Protein AF-I2DYW0-F1 (afdb_monomer_lite)

Sequence (314 aa):
MNRSPRSPRAGRSPRERAAAPSRESALGRARSVPAQADANAPAAPRASAPAGDIPPLDWQGGALDCTRCPYAALRGRAGEAGCEPGRACMQDAYARRIDRFFSWHPALANEQLAHPYFEVRAIAARYADVFRLPALIDDPDETVRLQVALRLPHAYLSRLAGDPHREVRIRVAQRVDPAVLASMRTDPDYGVRDWVARRLPVALLPSMARDADRGVRMRVAERLDMPALLRMVDDADAEVRRRIAARLPAPLLGNLLGDADWRVRWEIARRAPPGIVVLLLDDADDEVCALARRRLRSDDPSQPLELDSGADHG

Secondary structure (DSSP, 8-state):
-------------------PPP-------------------PPPPP--PPTTSPPP-BTTSS---GGG-TTGGGTT--GGGS-BTTTB-TTBS-HHHHHHHHHH-GGGGGGGTT-SSHHHHHHHHHHS-GGGGGGGTT-SSHHHHHHHHHHS-HHHHGGGTT-SSHHHHHHHHHHS-HHHHHHGGG-SSHHHHHHHHHHS-GGGGGGGTT-SSHHHHHHHHHHPPTTGGGGGTT-SSHHHHHHHHTTS-GGGGGGGTT-SSHHHHHHHHHHS-HHHHGGGTT-SSHHHHHHHHHHHHSS-TTS-PPPPS-----

pLDDT: mean 84.41, std 23.65, range [26.59, 98.75]

Radius of gyration: 32.49 Å; chains: 1; bounding box: 78×57×94 Å

Structure (mmCIF, N/CA/C/O backbone):
data_AF-I2DYW0-F1
#
_entry.id   AF-I2DYW0-F1
#
loop_
_atom_site.group_PDB
_atom_site.id
_atom_site.type_symbol
_atom_site.label_atom_id
_atom_site.label_alt_id
_atom_site.label_comp_id
_atom_site.label_asym_id
_atom_site.label_entity_id
_atom_site.label_seq_id
_atom_site.pdbx_PDB_ins_code
_atom_site.Cartn_x
_atom_site.Cartn_y
_atom_site.Cartn_z
_atom_site.occupancy
_atom_site.B_iso_or_equiv
_atom_site.auth_seq_id
_atom_site.auth_comp_id
_atom_site.auth_asym_id
_atom_site.auth_atom_id
_atom_site.pdbx_PDB_model_num
ATOM 1 N N . MET A 1 1 ? 25.109 -32.624 51.813 1.00 39.56 1 MET A N 1
ATOM 2 C CA . MET A 1 1 ? 26.306 -33.142 51.110 1.00 39.56 1 MET A CA 1
ATOM 3 C C . MET A 1 1 ? 26.263 -32.567 49.695 1.00 39.56 1 MET A C 1
ATOM 5 O O . MET A 1 1 ? 25.319 -32.867 48.988 1.00 39.56 1 MET A O 1
ATOM 9 N N . ASN A 1 2 ? 26.954 -31.441 49.448 1.00 34.75 2 ASN A N 1
ATOM 10 C CA . ASN A 1 2 ? 28.224 -31.343 48.685 1.00 34.75 2 ASN A CA 1
ATOM 11 C C . ASN A 1 2 ? 28.105 -31.966 47.277 1.00 34.75 2 ASN A C 1
ATOM 13 O O . ASN A 1 2 ? 27.790 -33.139 47.193 1.00 34.75 2 ASN A O 1
ATOM 17 N N . ARG A 1 3 ? 28.419 -31.329 46.143 1.00 35.09 3 ARG A N 1
ATOM 18 C CA . ARG A 1 3 ? 29.273 -30.167 45.837 1.00 35.09 3 ARG A CA 1
ATOM 19 C C . ARG A 1 3 ? 29.126 -29.870 44.332 1.00 35.09 3 ARG A C 1
ATOM 21 O O . ARG A 1 3 ? 29.131 -30.810 43.544 1.00 35.09 3 ARG A O 1
ATOM 28 N N . SER A 1 4 ? 29.127 -28.598 43.929 1.00 40.81 4 SER A N 1
ATOM 29 C CA . SER A 1 4 ? 29.676 -28.217 42.614 1.00 40.81 4 SER A CA 1
ATOM 30 C C . SER A 1 4 ? 31.182 -28.496 42.578 1.00 40.81 4 SER A C 1
ATOM 32 O O . SER A 1 4 ? 31.835 -28.474 43.629 1.00 40.81 4 SER A O 1
ATOM 34 N N . PRO A 1 5 ? 31.773 -28.587 41.379 1.00 50.22 5 PRO A N 1
ATOM 35 C CA . PRO A 1 5 ? 32.962 -27.771 41.167 1.00 50.22 5 PRO A CA 1
ATOM 36 C C . PRO A 1 5 ? 33.022 -27.054 39.812 1.00 50.22 5 PRO A C 1
ATOM 38 O O . PRO A 1 5 ? 32.342 -27.374 38.843 1.00 50.22 5 PRO A O 1
ATOM 41 N N . ARG A 1 6 ? 33.862 -26.019 39.848 1.00 37.00 6 ARG A N 1
ATOM 42 C CA . ARG A 1 6 ? 34.204 -25.016 38.840 1.00 37.00 6 ARG A CA 1
ATOM 43 C C . ARG A 1 6 ? 35.130 -25.550 37.729 1.00 37.00 6 ARG A C 1
ATOM 45 O O . ARG A 1 6 ? 35.753 -26.592 37.879 1.00 37.00 6 ARG A O 1
ATOM 52 N N . SER A 1 7 ? 35.231 -24.727 36.679 1.00 38.25 7 SER A N 1
ATOM 53 C CA . SER A 1 7 ? 36.096 -24.729 35.480 1.00 38.25 7 SER A CA 1
ATOM 54 C C . SER A 1 7 ? 37.570 -25.146 35.640 1.00 38.25 7 SER A C 1
ATOM 56 O O . SER A 1 7 ? 38.111 -25.127 36.744 1.00 38.25 7 SER A O 1
ATOM 58 N N . PRO A 1 8 ? 38.285 -25.254 34.498 1.00 42.28 8 PRO A N 1
ATOM 59 C CA . PRO A 1 8 ? 39.441 -24.368 34.312 1.00 42.28 8 PRO A CA 1
ATOM 60 C C . PRO A 1 8 ? 39.538 -23.681 32.933 1.00 42.28 8 PRO A C 1
ATOM 62 O O . PRO A 1 8 ? 38.985 -24.120 31.929 1.00 42.28 8 PRO A O 1
ATOM 65 N N . ARG A 1 9 ? 40.265 -22.554 32.938 1.00 35.06 9 ARG A N 1
ATOM 66 C CA . ARG A 1 9 ? 40.704 -21.722 31.802 1.00 35.06 9 ARG A CA 1
ATOM 67 C C . ARG A 1 9 ? 41.969 -22.287 31.127 1.00 35.06 9 ARG A C 1
ATOM 69 O O . ARG A 1 9 ? 42.788 -22.891 31.808 1.00 35.06 9 ARG A O 1
ATOM 76 N N . ALA A 1 10 ? 42.177 -21.827 29.884 1.00 32.09 10 ALA A N 1
ATOM 77 C CA . ALA A 1 10 ? 43.430 -21.331 29.273 1.00 32.09 10 ALA A CA 1
ATOM 78 C C . ALA A 1 10 ? 44.015 -22.131 28.089 1.00 32.09 10 ALA A C 1
ATOM 80 O O . ALA A 1 10 ? 44.343 -23.303 28.205 1.00 32.09 10 ALA A O 1
ATOM 81 N N . GLY A 1 11 ? 44.244 -21.414 26.980 1.00 29.81 11 GLY A N 1
ATOM 82 C CA . GLY A 1 11 ? 45.100 -21.811 25.856 1.00 29.81 11 GLY A CA 1
ATOM 83 C C . GLY A 1 11 ? 45.072 -20.760 24.736 1.00 29.81 11 GLY A C 1
ATOM 84 O O . GLY A 1 11 ? 44.050 -20.582 24.086 1.00 29.81 11 GLY A O 1
ATOM 85 N N . ARG A 1 12 ? 46.170 -20.011 24.561 1.00 30.98 12 ARG A N 1
ATOM 86 C CA . ARG A 1 12 ? 46.385 -18.950 23.550 1.00 30.98 12 ARG A CA 1
ATOM 87 C C . ARG A 1 12 ? 46.919 -19.534 22.220 1.00 30.98 12 ARG A C 1
ATOM 89 O O . ARG A 1 12 ? 47.808 -20.362 22.320 1.00 30.98 12 ARG A O 1
ATOM 96 N N . SER A 1 13 ? 46.431 -19.000 21.076 1.00 31.14 13 SER A N 1
ATOM 97 C CA . SER A 1 13 ? 47.054 -18.603 19.759 1.00 31.14 13 SER A CA 1
ATOM 98 C C . SER A 1 13 ? 48.202 -19.426 19.102 1.00 31.14 13 SER A C 1
ATOM 100 O O . SER A 1 13 ? 48.815 -20.213 19.809 1.00 31.14 13 SER A O 1
ATOM 102 N N . PRO A 1 14 ? 48.672 -19.182 17.839 1.00 43.03 14 PRO A N 1
ATOM 103 C CA . PRO A 1 14 ? 48.176 -18.393 16.676 1.00 43.03 14 PRO A CA 1
ATOM 104 C C . PRO A 1 14 ? 48.301 -19.118 15.291 1.00 43.03 14 PRO A C 1
ATOM 106 O O . PRO A 1 14 ? 48.957 -20.151 15.195 1.00 43.03 14 PRO A O 1
ATOM 109 N N . ARG A 1 15 ? 47.751 -18.521 14.207 1.00 31.95 15 ARG A N 1
ATOM 110 C CA . ARG A 1 15 ? 48.296 -18.391 12.811 1.00 31.95 15 ARG A CA 1
ATOM 111 C C . ARG A 1 15 ? 47.158 -18.049 11.827 1.00 31.95 15 ARG A C 1
ATOM 113 O O . ARG A 1 15 ? 46.216 -18.813 11.687 1.00 31.95 15 ARG A O 1
ATOM 120 N N . GLU A 1 16 ? 47.067 -16.810 11.340 1.00 29.27 16 GLU A N 1
ATOM 121 C CA . GLU A 1 16 ? 47.685 -16.278 10.101 1.00 29.27 16 GLU A CA 1
ATOM 122 C C . GLU A 1 16 ? 47.065 -16.782 8.782 1.00 29.27 16 GLU A C 1
ATOM 124 O O . GLU A 1 16 ? 47.295 -17.921 8.380 1.00 29.27 16 GLU A O 1
ATOM 129 N N . ARG A 1 17 ? 46.346 -15.873 8.097 1.00 30.72 17 ARG A N 1
ATOM 130 C CA . ARG A 1 17 ? 46.359 -15.551 6.643 1.00 30.72 17 ARG A CA 1
ATOM 131 C C . ARG A 1 17 ? 45.250 -14.508 6.394 1.00 30.72 17 ARG A C 1
ATOM 133 O O . ARG A 1 17 ? 44.076 -14.806 6.541 1.00 30.72 17 ARG A O 1
ATOM 140 N N . ALA A 1 18 ? 45.598 -13.221 6.357 1.00 28.80 18 ALA A N 1
ATOM 141 C CA . ALA A 1 18 ? 45.954 -12.446 5.159 1.00 28.80 18 ALA A CA 1
ATOM 142 C C . ALA A 1 18 ? 44.724 -12.020 4.327 1.00 28.80 18 ALA A C 1
ATOM 144 O O . ALA A 1 18 ? 44.287 -12.743 3.438 1.00 28.80 18 ALA A O 1
ATOM 145 N N . ALA A 1 19 ? 44.215 -10.812 4.598 1.00 29.98 19 ALA A N 1
ATOM 146 C CA . ALA A 1 19 ? 43.334 -10.056 3.708 1.00 29.98 19 ALA A CA 1
ATOM 147 C C . ALA A 1 19 ? 43.988 -8.695 3.417 1.00 29.98 19 ALA A C 1
ATOM 149 O O . ALA A 1 19 ? 44.426 -7.996 4.331 1.00 29.98 19 ALA A O 1
ATOM 150 N N . ALA A 1 20 ? 44.126 -8.398 2.126 1.00 31.67 20 ALA A N 1
ATOM 151 C CA . ALA A 1 20 ? 44.820 -7.250 1.552 1.00 31.67 20 ALA A CA 1
ATOM 152 C C . ALA A 1 20 ? 44.000 -5.941 1.663 1.00 31.67 20 ALA A C 1
ATOM 154 O O . ALA A 1 20 ? 42.786 -6.003 1.862 1.00 31.67 20 ALA A O 1
ATOM 155 N N . PRO A 1 21 ? 44.646 -4.762 1.539 1.00 31.81 21 PRO A N 1
ATOM 156 C CA . PRO A 1 21 ? 44.079 -3.492 1.976 1.00 31.81 21 PRO A CA 1
ATOM 157 C C . PRO A 1 21 ? 43.261 -2.754 0.909 1.00 31.81 21 PRO A C 1
ATOM 159 O O . PRO A 1 21 ? 43.532 -2.811 -0.293 1.00 31.81 21 PRO A O 1
ATOM 162 N N . SER A 1 22 ? 42.300 -1.990 1.423 1.00 29.69 22 SER A N 1
ATOM 163 C CA . SER A 1 22 ? 41.479 -0.971 0.775 1.00 29.69 22 SER A CA 1
ATOM 164 C C . SER A 1 22 ? 42.317 0.080 0.036 1.00 29.69 22 SER A C 1
ATOM 166 O O . SER A 1 22 ? 43.309 0.578 0.566 1.00 29.69 22 SER A O 1
ATOM 168 N N . ARG A 1 23 ? 41.894 0.454 -1.178 1.00 30.73 23 ARG A N 1
ATOM 169 C CA . ARG A 1 23 ? 42.463 1.570 -1.948 1.00 30.73 23 ARG A CA 1
ATOM 170 C C . ARG A 1 23 ? 41.467 2.721 -2.026 1.00 30.73 23 ARG A C 1
ATOM 172 O O . ARG A 1 23 ? 40.633 2.771 -2.923 1.00 30.73 23 ARG A O 1
ATOM 179 N N . GLU A 1 24 ? 41.605 3.651 -1.090 1.00 26.59 24 GLU A N 1
ATOM 180 C CA . GLU A 1 24 ? 41.216 5.046 -1.273 1.00 26.59 24 GLU A CA 1
ATOM 181 C C . GLU A 1 24 ? 42.368 5.826 -1.929 1.00 26.59 24 GLU A C 1
ATOM 183 O O . GLU A 1 24 ? 43.538 5.611 -1.622 1.00 26.59 24 GLU A O 1
ATOM 188 N N . SER A 1 25 ? 41.980 6.795 -2.763 1.00 29.67 25 SER A N 1
ATOM 189 C CA . SER A 1 25 ? 42.734 7.990 -3.165 1.00 29.67 25 SER A CA 1
ATOM 190 C C . SER A 1 25 ? 43.846 7.860 -4.220 1.00 29.67 25 SER A C 1
ATOM 192 O O . SER A 1 25 ? 44.944 7.386 -3.946 1.00 29.67 25 SER A O 1
ATOM 194 N N . ALA A 1 26 ? 43.584 8.409 -5.416 1.00 28.91 26 ALA A N 1
ATOM 195 C CA . ALA A 1 26 ? 44.598 9.046 -6.269 1.00 28.91 26 ALA A CA 1
ATOM 196 C C . ALA A 1 26 ? 43.950 9.912 -7.375 1.00 28.91 26 ALA A C 1
ATOM 198 O O . ALA A 1 26 ? 43.935 9.549 -8.549 1.00 28.91 26 ALA A O 1
ATOM 199 N N . LEU A 1 27 ? 43.436 11.092 -7.010 1.00 29.92 27 LEU A N 1
ATOM 200 C CA . LEU A 1 27 ? 43.249 12.200 -7.956 1.00 29.92 27 LEU A CA 1
ATOM 201 C C . LEU A 1 27 ? 44.613 12.869 -8.168 1.00 29.92 27 LEU A C 1
ATOM 203 O O . LEU A 1 27 ? 45.091 13.634 -7.332 1.00 29.92 27 LEU A O 1
ATOM 207 N N . GLY A 1 28 ? 45.261 12.529 -9.280 1.00 27.69 28 GLY A N 1
ATOM 208 C CA . GLY A 1 28 ? 46.580 13.021 -9.662 1.00 27.69 28 GLY A CA 1
ATOM 209 C C . GLY A 1 28 ? 46.558 13.7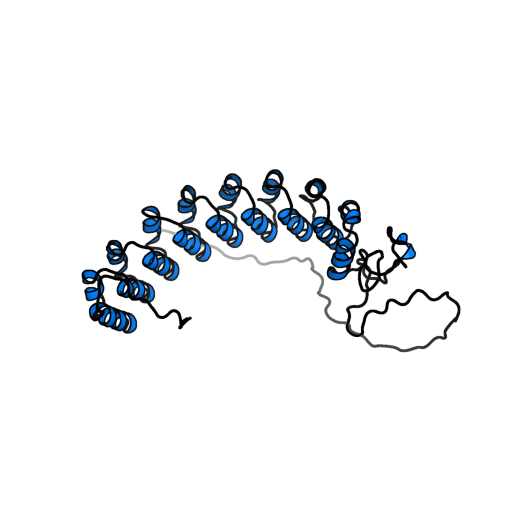46 -11.005 1.00 27.69 28 GLY A C 1
ATOM 210 O O . GLY A 1 28 ? 46.605 13.112 -12.047 1.00 27.69 28 GLY A O 1
ATOM 211 N N . ARG A 1 29 ? 46.545 15.081 -10.921 1.00 30.41 29 ARG A N 1
ATOM 212 C CA . ARG A 1 29 ? 47.217 16.068 -11.790 1.00 30.41 29 ARG A CA 1
ATOM 213 C C . ARG A 1 29 ? 47.082 15.934 -13.315 1.00 30.41 29 ARG A C 1
ATOM 215 O O . ARG A 1 29 ? 47.730 15.124 -13.968 1.00 30.41 29 ARG A O 1
ATOM 222 N N . ALA A 1 30 ? 46.382 16.925 -13.866 1.00 30.84 30 ALA A N 1
ATOM 223 C CA . ALA A 1 30 ? 46.448 17.349 -15.255 1.00 30.84 30 ALA A CA 1
ATOM 224 C C . ALA A 1 30 ? 47.895 17.608 -15.722 1.00 30.84 30 ALA A C 1
ATOM 226 O O . ALA A 1 30 ? 48.667 18.307 -15.057 1.00 30.84 30 ALA A O 1
ATOM 227 N N . ARG A 1 31 ? 48.230 17.092 -16.908 1.00 31.44 31 ARG A N 1
ATOM 228 C CA . ARG A 1 31 ? 49.334 17.578 -17.739 1.00 31.44 31 ARG A CA 1
ATOM 229 C C . ARG A 1 31 ? 48.827 17.804 -19.155 1.00 31.44 31 ARG A C 1
ATOM 231 O O . ARG A 1 31 ? 48.383 16.881 -19.826 1.00 31.44 31 ARG A O 1
ATOM 238 N N . SER A 1 32 ? 48.910 19.060 -19.559 1.00 28.75 32 SER A N 1
ATOM 239 C CA . SER A 1 32 ? 48.667 19.579 -20.896 1.00 28.75 32 SER A CA 1
ATOM 240 C C . SER A 1 32 ? 49.853 19.256 -21.804 1.00 28.75 32 SER A C 1
ATOM 242 O O . SER A 1 32 ? 50.983 19.566 -21.435 1.00 28.75 32 SER A O 1
ATOM 244 N N . VAL A 1 33 ? 49.600 18.721 -23.000 1.00 30.89 33 VAL A N 1
ATOM 245 C CA . VAL A 1 33 ? 50.465 18.887 -24.183 1.00 30.89 33 VAL A CA 1
ATOM 246 C C . VAL A 1 33 ? 49.553 18.935 -25.420 1.00 30.89 33 VAL A C 1
ATOM 248 O O . VAL A 1 33 ? 48.663 18.090 -25.521 1.00 30.89 33 VAL A O 1
ATOM 251 N N . PRO A 1 34 ? 49.712 19.908 -26.338 1.00 34.50 34 PRO A N 1
ATOM 252 C CA . PRO A 1 34 ? 48.888 20.019 -27.536 1.00 34.50 34 PRO A CA 1
ATOM 253 C C . PRO A 1 34 ? 49.503 19.231 -28.701 1.00 34.50 34 PRO A C 1
ATOM 255 O O . PRO A 1 34 ? 50.724 19.184 -28.841 1.00 34.50 34 PRO A O 1
ATOM 258 N N . ALA A 1 35 ? 48.671 18.673 -29.580 1.00 30.70 35 ALA A N 1
ATOM 259 C CA . ALA A 1 35 ? 49.101 18.258 -30.911 1.00 30.70 35 ALA A CA 1
ATOM 260 C C . ALA A 1 35 ? 47.971 18.455 -31.929 1.00 30.70 35 ALA A C 1
ATOM 262 O O . ALA A 1 35 ? 46.795 18.265 -31.632 1.00 30.70 35 ALA A O 1
ATOM 263 N N . GLN A 1 36 ? 48.395 18.940 -33.088 1.00 30.06 36 GLN A N 1
ATOM 264 C CA . GLN A 1 36 ? 47.657 19.567 -34.176 1.00 30.06 36 GLN A CA 1
ATOM 265 C C . GLN A 1 36 ? 46.588 18.696 -34.847 1.00 30.06 36 GLN A C 1
ATOM 267 O O . GLN A 1 36 ? 46.615 17.471 -34.807 1.00 30.06 36 GLN A O 1
ATOM 272 N N . ALA A 1 37 ? 45.647 19.404 -35.469 1.00 30.11 37 ALA A N 1
ATOM 273 C CA . ALA A 1 37 ? 44.501 18.895 -36.193 1.00 30.11 37 ALA A CA 1
ATOM 274 C C . ALA A 1 37 ? 44.870 18.349 -37.579 1.00 30.11 37 ALA A C 1
ATOM 276 O O . ALA A 1 37 ? 45.527 19.046 -38.348 1.00 30.11 37 ALA A O 1
ATOM 277 N N . ASP A 1 38 ? 44.313 17.186 -37.921 1.00 30.66 38 ASP A N 1
ATOM 278 C CA . ASP A 1 38 ? 44.084 16.782 -39.306 1.00 30.66 38 ASP A CA 1
ATOM 279 C C . ASP A 1 38 ? 42.607 16.995 -39.654 1.00 30.66 38 ASP A C 1
ATOM 281 O O . ASP A 1 38 ? 41.692 16.396 -39.084 1.00 30.66 38 ASP A O 1
ATOM 285 N N . ALA A 1 39 ? 42.385 17.918 -40.585 1.00 36.03 39 ALA A N 1
ATOM 286 C CA . ALA A 1 39 ? 41.087 18.336 -41.081 1.00 36.03 39 ALA A CA 1
ATOM 287 C C . ALA A 1 39 ? 40.728 17.555 -42.352 1.00 36.03 39 ALA A C 1
ATOM 289 O O . ALA A 1 39 ? 40.989 18.036 -43.449 1.00 36.03 39 ALA A O 1
ATOM 290 N N . ASN A 1 40 ? 40.121 16.369 -42.221 1.00 39.62 40 ASN A N 1
ATOM 291 C CA . ASN A 1 40 ? 39.178 15.858 -43.228 1.00 39.62 40 ASN A CA 1
ATOM 292 C C . ASN A 1 40 ? 38.415 14.612 -42.737 1.00 39.62 40 ASN A C 1
ATOM 294 O O . ASN A 1 40 ? 38.877 13.483 -42.878 1.00 39.62 40 ASN A O 1
ATOM 298 N N . ALA A 1 41 ? 37.215 14.809 -42.190 1.00 33.84 41 ALA A N 1
ATOM 299 C CA . ALA A 1 41 ? 36.218 13.754 -42.008 1.00 33.84 41 ALA A CA 1
ATOM 300 C C . ALA A 1 41 ? 34.821 14.352 -42.260 1.00 33.84 41 ALA A C 1
ATOM 302 O O . ALA A 1 41 ? 34.570 15.481 -41.824 1.00 33.84 41 ALA A O 1
ATOM 303 N N . PRO A 1 42 ? 33.907 13.654 -42.963 1.00 33.62 42 PRO A N 1
ATOM 304 C CA . PRO A 1 42 ? 32.568 14.171 -43.219 1.00 33.62 42 PRO A CA 1
ATOM 305 C C . PRO A 1 42 ? 31.822 14.367 -41.894 1.00 33.62 42 PRO A C 1
ATOM 307 O O . PRO A 1 42 ? 31.765 13.472 -41.051 1.00 33.62 42 PRO A O 1
ATOM 310 N N . ALA A 1 43 ? 31.280 15.570 -41.703 1.00 33.84 43 ALA A N 1
ATOM 311 C CA . ALA A 1 43 ? 30.645 15.989 -40.463 1.00 33.84 43 ALA A CA 1
ATOM 312 C C . ALA A 1 43 ? 29.437 15.102 -40.121 1.00 33.84 43 ALA A C 1
ATOM 314 O O . ALA A 1 43 ? 28.427 15.099 -40.824 1.00 33.84 43 ALA A O 1
ATOM 315 N N . ALA A 1 44 ? 29.530 14.381 -39.002 1.00 41.25 44 ALA A N 1
ATOM 316 C CA . ALA A 1 44 ? 28.381 13.740 -38.378 1.00 41.25 44 ALA A CA 1
ATOM 317 C C . ALA A 1 44 ? 27.319 14.805 -38.029 1.00 41.25 44 ALA A C 1
ATOM 319 O O . ALA A 1 44 ? 27.682 15.892 -37.560 1.00 41.25 44 ALA A O 1
ATOM 320 N N . PRO A 1 45 ? 26.013 14.533 -38.219 1.00 41.88 45 PRO A N 1
ATOM 321 C CA . PRO A 1 45 ? 24.972 15.472 -37.827 1.00 41.88 45 PRO A CA 1
ATOM 322 C C . PRO A 1 45 ? 25.053 15.702 -36.316 1.00 41.88 45 PRO A C 1
ATOM 324 O O . PRO A 1 45 ? 24.919 14.769 -35.520 1.00 41.88 45 PRO A O 1
ATOM 327 N N . ARG A 1 46 ? 25.326 16.957 -35.943 1.00 45.19 46 ARG A N 1
ATOM 328 C CA . ARG A 1 46 ? 25.512 17.411 -34.564 1.00 45.19 46 ARG A CA 1
ATOM 329 C C . ARG A 1 46 ? 24.284 17.064 -33.725 1.00 45.19 46 ARG A C 1
ATOM 331 O O . ARG A 1 46 ? 23.193 17.565 -33.977 1.00 45.19 46 ARG A O 1
ATOM 338 N N . ALA A 1 47 ? 24.489 16.231 -32.709 1.00 51.53 47 ALA A N 1
ATOM 339 C CA . ALA A 1 47 ? 23.559 16.076 -31.602 1.00 51.53 47 ALA A CA 1
ATOM 340 C C . ALA A 1 47 ? 23.557 17.387 -30.804 1.00 51.53 47 ALA A C 1
ATOM 342 O O . ALA A 1 47 ? 24.453 17.632 -29.998 1.00 51.53 47 ALA A O 1
ATOM 343 N N . SER A 1 48 ? 22.601 18.270 -31.068 1.00 50.25 48 SER A N 1
ATOM 344 C CA . SER A 1 48 ? 22.430 19.490 -30.280 1.00 50.25 48 SER A CA 1
ATOM 345 C C . SER A 1 48 ? 21.437 19.219 -29.157 1.00 50.25 48 SER A C 1
ATOM 347 O O . SER A 1 48 ? 20.259 19.539 -29.265 1.00 50.25 48 SER A O 1
ATOM 349 N N . ALA A 1 49 ? 21.921 18.617 -28.069 1.00 50.03 49 ALA A N 1
ATOM 350 C CA . ALA A 1 49 ? 21.210 18.688 -26.797 1.00 50.03 49 ALA A CA 1
ATOM 351 C C . ALA A 1 49 ? 21.306 20.136 -26.259 1.00 50.03 49 ALA A C 1
ATOM 353 O O . ALA A 1 49 ? 22.380 20.741 -26.365 1.00 50.03 49 ALA A O 1
ATOM 354 N N . PRO A 1 50 ? 20.221 20.731 -25.732 1.00 50.47 50 PRO A N 1
ATOM 355 C CA . PRO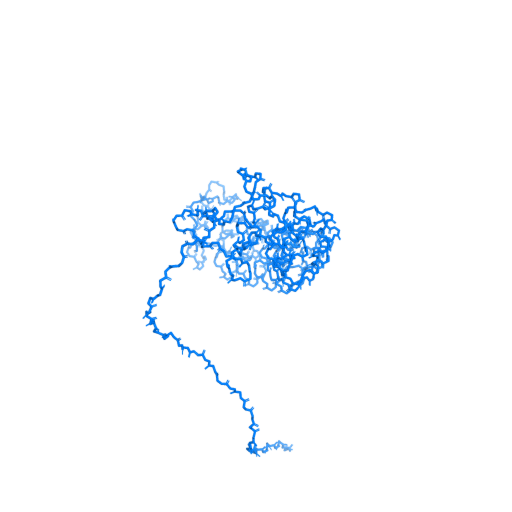 A 1 50 ? 20.265 22.065 -25.140 1.00 50.47 50 PRO A CA 1
ATOM 356 C C . PRO A 1 50 ? 21.242 22.124 -23.952 1.00 50.47 50 PRO A C 1
ATOM 358 O O . PRO A 1 50 ? 21.492 21.134 -23.264 1.00 50.47 50 PRO A O 1
ATOM 361 N N . ALA A 1 51 ? 21.828 23.303 -23.725 1.00 40.66 51 ALA A N 1
ATOM 362 C CA . ALA A 1 51 ? 22.829 23.521 -22.684 1.00 40.66 51 ALA A CA 1
ATOM 363 C C . ALA A 1 51 ? 22.260 23.191 -21.289 1.00 40.66 51 ALA A C 1
ATOM 365 O O . ALA A 1 51 ? 21.308 23.827 -20.843 1.00 40.66 51 ALA A O 1
ATOM 366 N N . GLY A 1 52 ? 22.852 22.197 -20.617 1.00 55.50 52 GLY A N 1
ATOM 367 C CA . GLY A 1 52 ? 22.424 21.698 -19.301 1.00 55.50 52 GLY A CA 1
ATOM 368 C C . GLY A 1 52 ? 21.971 20.233 -19.286 1.00 55.50 52 GLY A C 1
ATOM 369 O O . GLY A 1 52 ? 21.807 19.669 -18.206 1.00 55.50 52 GLY A O 1
ATOM 370 N N . ASP A 1 53 ? 21.811 19.600 -20.451 1.00 69.38 53 ASP A N 1
ATOM 371 C CA . ASP A 1 53 ? 21.422 18.191 -20.535 1.00 69.38 53 ASP A CA 1
ATOM 372 C C . ASP A 1 53 ? 22.596 17.225 -20.303 1.00 69.38 53 ASP A C 1
ATOM 374 O O . ASP A 1 53 ? 23.725 17.446 -20.744 1.00 69.38 53 ASP A O 1
ATOM 378 N N . ILE A 1 54 ? 22.296 16.102 -19.639 1.00 80.94 54 ILE A N 1
ATOM 379 C CA . ILE A 1 54 ? 23.211 14.967 -19.438 1.00 80.94 54 ILE A CA 1
ATOM 380 C C . ILE A 1 54 ? 23.762 14.539 -20.809 1.00 80.94 54 ILE A C 1
ATOM 382 O O . ILE A 1 54 ? 22.964 14.299 -21.717 1.00 80.94 54 ILE A O 1
ATOM 386 N N . PRO A 1 55 ? 25.084 14.420 -21.016 1.00 88.00 55 PRO A N 1
ATOM 387 C CA . PRO A 1 55 ? 25.622 14.065 -22.326 1.00 88.00 55 PRO A CA 1
ATOM 388 C C . PRO A 1 55 ? 25.089 12.698 -22.799 1.00 88.00 55 PRO A C 1
ATOM 390 O O . PRO A 1 55 ? 24.889 11.804 -21.975 1.00 88.00 55 PRO A O 1
ATOM 393 N N . PRO A 1 56 ? 24.803 12.516 -24.102 1.00 92.38 56 PRO A N 1
ATOM 394 C CA . PRO A 1 56 ? 24.461 11.205 -24.639 1.00 92.38 56 PRO A CA 1
ATOM 395 C C . PRO A 1 56 ? 25.616 10.229 -24.467 1.00 92.38 56 PRO A C 1
ATOM 397 O O . PRO A 1 56 ? 26.720 10.472 -24.955 1.00 92.38 56 PRO A O 1
ATOM 400 N N . LEU A 1 57 ? 25.327 9.123 -23.792 1.00 95.19 57 LEU A N 1
ATOM 401 C CA . LEU A 1 57 ? 26.274 8.059 -23.509 1.00 95.19 57 LEU A CA 1
ATOM 402 C C . LEU A 1 57 ? 25.643 6.739 -23.931 1.00 95.19 57 LEU A C 1
ATOM 404 O O . LEU A 1 57 ? 24.467 6.515 -23.664 1.00 95.19 57 LEU A O 1
ATOM 408 N N . ASP A 1 58 ? 26.416 5.883 -24.581 1.00 95.75 58 ASP A N 1
ATOM 409 C CA . ASP A 1 58 ? 26.044 4.494 -24.801 1.00 95.75 58 ASP A CA 1
ATOM 410 C C . ASP A 1 58 ? 25.933 3.763 -23.457 1.00 95.75 58 ASP A C 1
ATOM 412 O O . ASP A 1 58 ? 26.697 4.040 -22.528 1.00 95.75 58 ASP A O 1
ATOM 416 N N . TRP A 1 59 ? 25.001 2.822 -23.339 1.00 94.88 59 TRP A N 1
ATOM 417 C CA . TRP A 1 59 ? 24.813 2.041 -22.114 1.00 94.88 59 TRP A CA 1
ATOM 418 C C . TRP A 1 59 ? 26.053 1.232 -21.693 1.00 94.88 59 TRP A C 1
ATOM 420 O O . TRP A 1 59 ? 26.173 0.870 -20.524 1.00 94.88 59 TRP A O 1
ATOM 430 N N . GLN A 1 60 ? 27.010 0.993 -22.597 1.00 95.00 60 GLN A N 1
ATOM 431 C CA . GLN A 1 60 ? 28.311 0.384 -22.291 1.00 95.00 60 GLN A CA 1
ATOM 432 C C . GLN A 1 60 ? 29.355 1.376 -21.744 1.00 95.00 60 GLN A C 1
ATOM 434 O O . GLN A 1 60 ? 30.462 0.965 -21.401 1.00 95.00 60 GLN A O 1
ATOM 439 N N . GLY A 1 61 ? 29.033 2.670 -21.645 1.00 89.44 61 GLY A N 1
ATOM 440 C CA . GLY A 1 61 ? 29.916 3.693 -21.073 1.00 89.44 61 GLY A CA 1
ATOM 441 C C . GLY A 1 61 ? 30.785 4.453 -22.083 1.00 89.44 61 GLY A C 1
ATOM 442 O O . GLY A 1 61 ? 31.851 4.944 -21.716 1.00 89.44 61 GLY A O 1
ATOM 443 N N . GLY A 1 62 ? 30.349 4.575 -23.341 1.00 92.50 62 GLY A N 1
ATOM 444 C CA . GLY A 1 62 ? 31.082 5.258 -24.418 1.00 92.50 62 GLY A CA 1
ATOM 445 C C . GLY A 1 62 ? 30.235 6.248 -25.223 1.00 92.50 62 GLY A C 1
ATOM 446 O O . GLY A 1 62 ? 29.100 6.552 -24.872 1.00 92.50 62 GLY A O 1
ATOM 447 N N . ALA A 1 63 ? 30.782 6.768 -26.323 1.00 94.00 63 ALA A N 1
ATOM 448 C CA . ALA A 1 63 ? 30.003 7.580 -27.256 1.00 94.00 63 ALA A CA 1
ATOM 449 C C . ALA A 1 63 ? 29.019 6.704 -28.050 1.00 94.00 63 ALA A C 1
ATOM 451 O O . ALA A 1 63 ? 29.346 5.579 -28.418 1.00 94.00 63 ALA A O 1
ATOM 452 N N . LEU A 1 64 ? 27.836 7.242 -28.353 1.00 94.12 64 LEU A N 1
ATOM 453 C CA . LEU A 1 64 ? 26.836 6.540 -29.158 1.00 94.12 64 LEU A CA 1
ATOM 454 C C . LEU A 1 64 ? 27.329 6.308 -30.592 1.00 94.12 64 LEU A C 1
ATOM 456 O O . LEU A 1 64 ? 27.571 7.264 -31.333 1.00 94.12 64 LEU A O 1
ATOM 460 N N . ASP A 1 65 ? 27.364 5.045 -31.015 1.00 94.00 65 ASP A N 1
ATOM 461 C CA . ASP A 1 65 ? 27.647 4.659 -32.397 1.00 94.00 65 ASP A CA 1
ATOM 462 C C . ASP A 1 65 ? 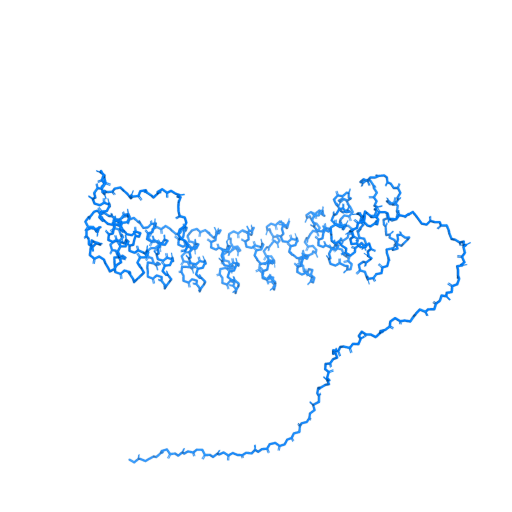26.353 4.302 -33.144 1.00 94.00 65 ASP A C 1
ATOM 464 O O . ASP A 1 65 ? 25.840 3.182 -33.102 1.00 94.00 65 ASP A O 1
ATOM 468 N N . CYS A 1 66 ? 25.813 5.280 -33.874 1.00 93.94 66 CYS A N 1
ATOM 469 C CA . CYS A 1 66 ? 24.604 5.079 -34.673 1.00 93.94 66 CYS A CA 1
ATOM 470 C C . CYS A 1 66 ? 24.820 4.161 -35.885 1.00 93.94 66 CYS A C 1
ATOM 472 O O . CYS A 1 66 ? 23.835 3.658 -36.421 1.00 93.94 66 CYS A O 1
ATOM 474 N N . THR A 1 67 ? 26.061 3.954 -36.337 1.00 91.94 67 THR A N 1
ATOM 475 C CA . THR A 1 67 ? 26.342 3.176 -37.556 1.00 91.94 67 THR A CA 1
ATOM 476 C C . THR A 1 67 ? 26.125 1.680 -37.347 1.00 91.94 67 THR A C 1
ATOM 478 O O . THR A 1 67 ? 25.772 0.969 -38.283 1.00 91.94 67 THR A O 1
ATOM 481 N N . ARG A 1 68 ? 26.264 1.218 -36.100 1.00 88.56 68 ARG A N 1
ATOM 482 C CA . ARG A 1 68 ? 26.080 -0.181 -35.689 1.00 88.56 68 ARG A CA 1
ATOM 483 C C . ARG A 1 68 ? 24.726 -0.449 -35.032 1.00 88.56 68 ARG A C 1
ATOM 485 O O . ARG A 1 68 ? 24.456 -1.572 -34.615 1.00 88.56 68 ARG A O 1
ATOM 492 N N . CYS A 1 69 ? 23.879 0.573 -34.919 1.00 93.25 69 CYS A N 1
ATOM 493 C CA . CYS A 1 69 ? 22.572 0.450 -34.290 1.00 93.25 69 CYS A CA 1
ATOM 494 C C . CYS A 1 69 ? 21.599 -0.313 -35.210 1.00 93.25 69 CYS A C 1
ATOM 496 O O . CYS A 1 69 ? 21.471 0.060 -36.379 1.00 93.25 69 CYS A O 1
ATOM 498 N N . PRO A 1 70 ? 20.835 -1.304 -34.703 1.00 92.88 70 PRO A N 1
ATOM 499 C CA . PRO A 1 70 ? 19.834 -2.023 -35.503 1.00 92.88 70 PRO A CA 1
ATOM 500 C C . PRO A 1 70 ? 18.756 -1.096 -36.089 1.00 92.88 70 PRO A C 1
ATOM 502 O O . PRO A 1 70 ? 18.134 -1.417 -37.096 1.00 92.88 70 PRO A O 1
ATOM 505 N N . TYR A 1 71 ? 18.577 0.091 -35.503 1.00 95.50 71 TYR A N 1
ATOM 506 C CA . TYR A 1 71 ? 17.609 1.094 -35.939 1.00 95.50 71 TYR A CA 1
ATOM 507 C C . TYR A 1 71 ? 18.248 2.291 -36.651 1.00 95.50 71 TYR A C 1
ATOM 509 O O . TYR A 1 71 ? 17.676 3.383 -36.663 1.00 95.50 71 TYR A O 1
ATOM 517 N N . ALA A 1 72 ? 19.421 2.110 -37.268 1.00 94.50 72 ALA A N 1
ATOM 518 C CA . ALA A 1 72 ? 20.090 3.159 -38.041 1.00 94.50 72 ALA A CA 1
ATOM 519 C C . ALA A 1 72 ? 19.175 3.777 -39.120 1.00 94.50 72 ALA A C 1
ATOM 521 O O . ALA A 1 72 ? 19.248 4.977 -39.364 1.00 94.50 72 ALA A O 1
ATOM 522 N N . ALA A 1 73 ? 18.243 3.003 -39.690 1.00 94.19 73 ALA A N 1
ATOM 523 C CA . ALA A 1 73 ? 17.265 3.478 -40.678 1.00 94.19 73 ALA A CA 1
ATOM 524 C C . ALA A 1 73 ? 16.238 4.501 -40.138 1.00 94.19 73 ALA A C 1
ATOM 526 O O . ALA A 1 73 ? 15.535 5.146 -40.923 1.00 94.19 73 ALA A O 1
ATOM 527 N N . LEU A 1 74 ? 16.121 4.652 -38.813 1.00 95.44 74 LEU A N 1
ATOM 528 C CA . LEU A 1 74 ? 15.313 5.704 -38.186 1.00 95.44 74 LEU A CA 1
ATOM 529 C C . LEU A 1 74 ? 16.066 7.036 -38.086 1.00 95.44 74 LEU A C 1
ATOM 531 O O . LEU A 1 74 ? 15.449 8.078 -37.847 1.00 95.44 74 LEU A O 1
ATOM 535 N N . ARG A 1 75 ? 17.392 7.036 -38.269 1.00 93.69 75 ARG A N 1
ATOM 536 C CA . ARG A 1 75 ? 18.182 8.270 -38.273 1.00 93.69 75 ARG A CA 1
ATOM 537 C C . ARG A 1 75 ? 17.796 9.126 -39.476 1.00 93.69 75 ARG A C 1
ATOM 539 O O . ARG A 1 75 ? 17.608 8.627 -40.579 1.00 93.69 75 ARG A O 1
ATOM 546 N N . GLY A 1 76 ? 17.674 10.431 -39.246 1.00 87.38 76 GLY A N 1
ATOM 547 C CA . GLY A 1 76 ? 17.334 11.409 -40.284 1.00 87.38 76 GLY A CA 1
ATOM 548 C C . GLY A 1 76 ? 15.839 11.542 -40.587 1.00 87.38 76 GLY A C 1
ATOM 549 O O . GLY A 1 76 ? 15.457 12.476 -41.287 1.00 87.38 76 GLY A O 1
ATOM 550 N N . ARG A 1 77 ? 14.975 10.678 -40.036 1.00 94.50 77 ARG A N 1
ATOM 551 C CA . ARG A 1 77 ? 13.523 10.894 -40.083 1.00 94.50 77 ARG A CA 1
ATOM 552 C C . ARG A 1 77 ? 13.138 12.036 -39.141 1.00 94.50 77 ARG A C 1
ATOM 554 O O . ARG A 1 77 ? 13.720 12.185 -38.068 1.00 94.50 77 ARG A O 1
ATOM 561 N N . ALA A 1 78 ? 12.169 12.846 -39.555 1.00 91.56 78 ALA A N 1
ATOM 562 C CA . ALA A 1 78 ? 11.763 14.031 -38.812 1.00 91.56 78 ALA A CA 1
ATOM 563 C C . ALA A 1 78 ? 10.900 13.682 -37.589 1.00 91.56 78 ALA A C 1
ATOM 565 O O . ALA A 1 78 ? 10.013 12.830 -37.660 1.00 91.56 78 ALA A O 1
ATOM 566 N N . GLY A 1 79 ? 11.129 14.398 -36.485 1.00 91.38 79 GLY A N 1
ATOM 567 C CA . GLY A 1 79 ? 10.305 14.309 -35.281 1.00 91.38 79 GLY A CA 1
ATOM 568 C C . GLY A 1 79 ? 10.228 12.895 -34.701 1.00 91.38 79 GLY A C 1
ATOM 569 O O . GLY A 1 79 ? 11.231 12.189 -34.615 1.00 91.38 79 GLY A O 1
ATOM 570 N N . GLU A 1 80 ? 9.024 12.491 -34.301 1.00 94.62 80 GLU A N 1
ATOM 571 C CA . GLU A 1 80 ? 8.762 11.204 -33.639 1.00 94.62 80 GLU A CA 1
ATOM 572 C C . GLU A 1 80 ? 8.873 10.005 -34.592 1.00 94.62 80 GLU A C 1
ATOM 574 O O . GLU A 1 80 ? 9.034 8.873 -34.152 1.00 94.62 80 GLU A O 1
ATOM 579 N N . ALA A 1 81 ? 8.887 10.234 -35.911 1.00 94.56 81 ALA A N 1
ATOM 580 C CA . ALA A 1 81 ? 9.107 9.172 -36.890 1.00 94.56 81 ALA A CA 1
ATOM 581 C C . ALA A 1 81 ? 10.564 8.667 -36.918 1.00 94.56 81 ALA A C 1
ATOM 583 O O . ALA A 1 81 ? 10.842 7.660 -37.575 1.00 94.56 81 ALA A O 1
ATOM 584 N N . GLY A 1 82 ? 11.496 9.357 -36.248 1.00 95.25 82 GLY A N 1
ATOM 585 C CA . GLY A 1 82 ? 12.919 9.022 -36.206 1.00 95.25 82 GLY A CA 1
ATOM 586 C C . GLY A 1 82 ? 13.473 8.750 -34.814 1.00 95.25 82 GLY A C 1
ATOM 587 O O . GLY A 1 82 ? 12.742 8.604 -33.838 1.00 95.25 82 GLY A O 1
ATOM 588 N N . CYS A 1 83 ? 14.799 8.681 -34.728 1.00 95.81 83 CYS A N 1
ATOM 589 C CA . CYS A 1 83 ? 15.532 8.644 -33.464 1.00 95.81 83 CYS A CA 1
ATOM 590 C C . CYS A 1 83 ? 16.649 9.697 -33.446 1.00 95.81 83 CYS A C 1
ATOM 592 O O . CYS A 1 83 ? 17.228 10.048 -34.482 1.00 95.81 83 CYS A O 1
ATOM 594 N N . GLU A 1 84 ? 16.972 10.199 -32.255 1.00 94.81 84 GLU A N 1
ATOM 595 C CA . GLU A 1 84 ? 17.893 11.320 -32.065 1.00 94.81 84 GLU A CA 1
ATOM 596 C C . GLU A 1 84 ? 18.771 11.115 -30.814 1.00 94.81 84 GLU A C 1
ATOM 598 O O . GLU A 1 84 ? 18.259 11.176 -29.693 1.00 94.81 84 GLU A O 1
ATOM 603 N N . PRO A 1 85 ? 20.091 10.874 -30.968 1.00 93.44 85 PRO A N 1
ATOM 604 C CA . PRO A 1 85 ? 21.059 10.873 -29.872 1.00 93.44 85 PRO A CA 1
ATOM 605 C C . PRO A 1 85 ? 20.926 12.115 -28.994 1.00 93.44 85 PRO A C 1
ATOM 607 O O . PRO A 1 85 ? 20.824 13.227 -29.502 1.00 93.44 85 PRO A O 1
ATOM 610 N N . GLY A 1 86 ? 20.911 11.935 -27.675 1.00 91.88 86 GLY A N 1
ATOM 611 C CA . GLY A 1 86 ? 20.688 13.038 -26.736 1.00 91.88 86 GLY A CA 1
ATOM 612 C C . GLY A 1 86 ? 19.211 13.370 -26.491 1.00 91.88 86 GLY A C 1
ATOM 613 O O . GLY A 1 86 ? 18.898 14.074 -25.530 1.00 91.88 86 GLY A O 1
ATOM 614 N N . ARG A 1 87 ? 18.283 12.804 -27.276 1.00 92.81 87 ARG A N 1
ATOM 615 C CA . ARG A 1 87 ? 16.841 13.046 -27.137 1.00 92.81 87 ARG A CA 1
ATOM 616 C C . ARG A 1 87 ? 16.022 11.755 -27.084 1.00 92.81 87 ARG A C 1
ATOM 618 O O . ARG A 1 87 ? 15.399 11.498 -26.064 1.00 92.81 87 ARG A O 1
ATOM 625 N N . ALA A 1 88 ? 16.000 10.932 -28.119 1.00 96.12 88 ALA A N 1
ATOM 626 C CA . ALA A 1 88 ? 15.267 9.666 -28.138 1.00 96.12 88 ALA A CA 1
ATOM 627 C C . ALA A 1 88 ? 16.137 8.591 -28.783 1.00 96.12 88 ALA A C 1
ATOM 629 O O . ALA A 1 88 ? 16.275 8.532 -30.006 1.00 96.12 88 ALA A O 1
ATOM 630 N N . CYS A 1 89 ? 16.761 7.766 -27.951 1.00 96.50 89 CYS A N 1
ATOM 631 C CA . CYS A 1 89 ? 17.708 6.754 -28.388 1.00 96.50 89 CYS A CA 1
ATOM 632 C C . CYS A 1 89 ? 17.632 5.550 -27.448 1.00 96.50 89 CYS A C 1
ATOM 634 O O . CYS A 1 89 ? 17.800 5.703 -26.242 1.00 96.50 89 CYS A O 1
ATOM 636 N N . MET A 1 90 ? 17.393 4.362 -28.009 1.00 96.88 90 MET A N 1
ATOM 637 C CA . MET A 1 90 ? 17.408 3.103 -27.257 1.00 96.88 90 MET A CA 1
ATOM 638 C C . MET A 1 90 ? 18.813 2.742 -26.751 1.00 96.88 90 MET A C 1
ATOM 640 O O . MET A 1 90 ? 18.937 2.146 -25.693 1.00 96.88 90 MET A O 1
ATOM 644 N N . GLN A 1 91 ? 19.864 3.099 -27.497 1.00 96.62 91 GLN A N 1
ATOM 645 C CA . GLN A 1 91 ? 21.248 2.786 -27.120 1.00 96.62 91 GLN A CA 1
ATOM 646 C C . GLN A 1 91 ? 21.794 3.723 -26.025 1.00 96.62 91 GLN A C 1
ATOM 648 O O . GLN A 1 91 ? 22.933 3.576 -25.607 1.00 96.62 91 GLN A O 1
ATOM 653 N N . ASP A 1 92 ? 21.015 4.709 -25.569 1.00 96.62 92 ASP A N 1
ATOM 654 C CA . ASP A 1 92 ? 21.461 5.664 -24.551 1.00 96.62 92 ASP A CA 1
ATOM 655 C C . ASP A 1 92 ? 21.369 5.057 -23.144 1.00 96.62 92 ASP A C 1
ATOM 657 O O . ASP A 1 92 ? 20.392 4.389 -22.822 1.00 96.62 92 ASP A O 1
ATOM 661 N N . ALA A 1 93 ? 22.347 5.327 -22.283 1.00 95.62 93 ALA A N 1
ATOM 662 C CA . ALA A 1 93 ? 22.336 4.914 -20.881 1.00 95.62 93 ALA A CA 1
ATOM 663 C C . ALA A 1 93 ? 21.210 5.597 -20.079 1.00 95.62 93 ALA A C 1
ATOM 665 O O . ALA A 1 93 ? 20.791 5.118 -19.027 1.00 95.62 93 ALA A O 1
ATOM 666 N N . TYR A 1 94 ? 20.708 6.748 -20.540 1.00 95.75 94 TYR A N 1
ATOM 667 C CA . TYR A 1 94 ? 19.698 7.490 -19.806 1.00 95.75 94 TYR A CA 1
ATOM 668 C C . TYR A 1 94 ? 18.282 6.965 -20.074 1.00 95.75 94 TYR A C 1
ATOM 670 O O . TYR A 1 94 ? 17.679 7.227 -21.119 1.00 95.75 94 TYR A O 1
ATOM 678 N N . ALA A 1 95 ? 17.693 6.328 -19.058 1.00 96.19 95 ALA A N 1
ATOM 679 C CA . ALA A 1 95 ? 16.358 5.725 -19.092 1.00 96.19 95 ALA A CA 1
ATOM 680 C C . ALA A 1 95 ? 15.263 6.604 -19.730 1.00 96.19 95 ALA A C 1
ATOM 682 O O . ALA A 1 95 ? 14.445 6.105 -20.496 1.00 96.19 95 ALA A O 1
ATOM 683 N N . ARG A 1 96 ? 15.241 7.925 -19.489 1.00 96.81 96 ARG A N 1
ATOM 684 C CA . ARG A 1 96 ? 14.215 8.806 -20.091 1.00 96.81 96 ARG A CA 1
ATOM 685 C C . ARG A 1 96 ? 14.309 8.900 -21.617 1.00 96.81 96 ARG A C 1
ATOM 687 O O . ARG A 1 96 ? 13.297 9.144 -22.269 1.00 96.81 96 ARG A O 1
ATOM 694 N N . ARG A 1 97 ? 15.501 8.735 -22.195 1.00 97.19 97 ARG A N 1
ATOM 695 C CA . ARG A 1 97 ? 15.710 8.751 -23.653 1.00 97.19 97 ARG A CA 1
ATOM 696 C C . ARG A 1 97 ? 15.324 7.427 -24.289 1.00 97.19 97 ARG A C 1
ATOM 698 O O . ARG A 1 97 ? 14.751 7.442 -25.378 1.00 97.19 97 ARG A O 1
ATOM 705 N N . ILE A 1 98 ? 15.580 6.323 -23.591 1.00 98.06 98 ILE A N 1
ATOM 706 C CA . ILE A 1 98 ? 15.101 4.993 -23.974 1.00 98.06 98 ILE A CA 1
ATOM 707 C C . ILE A 1 98 ? 13.566 4.965 -23.926 1.00 98.06 98 ILE A C 1
ATOM 709 O O . ILE A 1 98 ? 12.921 4.534 -24.878 1.00 98.06 98 ILE A O 1
ATOM 713 N N . ASP A 1 99 ? 12.967 5.495 -22.857 1.00 98.25 99 ASP A N 1
ATOM 714 C CA . ASP A 1 99 ? 11.510 5.581 -22.705 1.00 98.25 99 ASP A CA 1
ATOM 715 C C . ASP A 1 99 ? 10.871 6.398 -23.820 1.00 98.25 99 ASP A C 1
ATOM 717 O O . ASP A 1 99 ? 9.926 5.950 -24.463 1.00 98.25 99 ASP A O 1
ATOM 721 N N . ARG A 1 100 ? 11.455 7.559 -24.126 1.00 97.81 100 ARG A N 1
ATOM 722 C CA . ARG A 1 100 ? 11.016 8.386 -25.248 1.00 97.81 100 ARG A CA 1
ATOM 723 C C . ARG A 1 100 ? 11.115 7.643 -26.578 1.00 97.81 100 ARG A C 1
ATOM 725 O O . ARG A 1 100 ? 10.171 7.692 -27.359 1.00 97.81 100 ARG A O 1
ATOM 732 N N . PHE A 1 101 ? 12.214 6.925 -26.815 1.00 98.19 101 PHE A N 1
ATOM 733 C CA . PHE A 1 101 ? 12.379 6.114 -28.019 1.00 98.19 101 PHE A CA 1
ATOM 734 C C . PHE A 1 101 ? 11.246 5.090 -28.180 1.00 98.19 101 PHE A C 1
ATOM 736 O O . PHE A 1 101 ? 10.624 5.049 -29.239 1.00 98.19 101 PHE A O 1
ATOM 743 N N . PHE A 1 102 ? 10.925 4.310 -27.144 1.00 98.38 102 PHE A N 1
ATOM 744 C CA . PHE A 1 102 ? 9.846 3.320 -27.238 1.00 98.38 102 PHE A CA 1
ATOM 745 C C . PHE A 1 102 ? 8.445 3.937 -27.216 1.00 98.38 102 PHE A C 1
ATOM 747 O O . PHE A 1 102 ? 7.529 3.347 -27.778 1.00 98.38 102 PHE A O 1
ATOM 754 N N . SER A 1 103 ? 8.273 5.135 -26.651 1.00 98.00 103 SER A N 1
ATOM 755 C CA . SER A 1 103 ? 7.012 5.874 -26.775 1.00 98.00 103 SER A CA 1
ATOM 756 C C . SER A 1 103 ? 6.724 6.294 -28.220 1.00 98.00 103 SER A C 1
ATOM 758 O O . SER A 1 103 ? 5.574 6.265 -28.645 1.00 98.00 103 SER A O 1
ATOM 760 N N . TRP A 1 104 ? 7.768 6.624 -28.988 1.00 97.44 104 TRP A N 1
ATOM 761 C CA . TRP A 1 104 ? 7.665 6.945 -30.414 1.00 97.44 104 TRP A CA 1
ATOM 762 C C . TRP A 1 104 ? 7.568 5.697 -31.294 1.00 97.44 104 TRP A C 1
ATOM 764 O O . TRP A 1 104 ? 6.864 5.700 -32.300 1.00 97.44 104 TRP A O 1
ATOM 774 N N . HIS A 1 105 ? 8.241 4.614 -30.896 1.00 97.38 105 HIS A N 1
ATOM 775 C CA . HIS A 1 105 ? 8.335 3.373 -31.670 1.00 97.38 105 HIS A CA 1
ATOM 776 C C . HIS A 1 105 ? 7.881 2.142 -30.866 1.00 97.38 105 HIS A C 1
ATOM 778 O O . HIS A 1 105 ? 8.666 1.206 -30.686 1.00 97.38 105 HIS A O 1
ATOM 784 N N . PRO A 1 106 ? 6.621 2.084 -30.388 1.00 96.69 106 PRO A N 1
ATOM 785 C CA . PRO A 1 106 ? 6.164 1.002 -29.510 1.00 96.69 106 PRO A CA 1
ATOM 786 C C . PRO A 1 106 ? 6.205 -0.373 -30.189 1.00 96.69 106 PRO A C 1
ATOM 788 O O . PRO A 1 106 ? 6.474 -1.375 -29.530 1.00 96.69 106 PRO A O 1
ATOM 791 N N . ALA A 1 107 ? 6.032 -0.425 -31.516 1.00 95.25 107 ALA A N 1
ATOM 792 C CA . ALA A 1 107 ? 6.117 -1.660 -32.298 1.00 95.25 107 ALA A CA 1
ATOM 793 C C . ALA A 1 107 ? 7.491 -2.357 -32.195 1.00 95.25 107 ALA A C 1
ATOM 795 O O . ALA A 1 107 ? 7.566 -3.576 -32.327 1.00 95.25 107 ALA A O 1
ATOM 796 N N . LEU A 1 108 ? 8.562 -1.605 -31.906 1.00 97.00 108 LEU A N 1
ATOM 797 C CA . LEU A 1 108 ? 9.925 -2.132 -31.771 1.00 97.00 108 LEU A CA 1
ATOM 798 C C . LEU A 1 108 ? 10.217 -2.707 -30.377 1.00 97.00 108 LEU A C 1
ATOM 800 O O . LEU A 1 108 ? 11.252 -3.336 -30.168 1.00 97.00 108 LEU A O 1
ATOM 804 N N . ALA A 1 109 ? 9.330 -2.500 -29.399 1.00 97.75 109 ALA A N 1
ATOM 805 C CA . ALA A 1 109 ? 9.562 -2.937 -28.025 1.00 97.75 109 ALA A CA 1
ATOM 806 C C . ALA A 1 109 ? 9.649 -4.466 -27.899 1.00 97.75 109 ALA A C 1
ATOM 808 O O . ALA A 1 109 ? 10.482 -4.983 -27.157 1.00 97.75 109 ALA A O 1
ATOM 809 N N . ASN A 1 110 ? 8.835 -5.196 -28.667 1.00 97.38 110 ASN A N 1
ATOM 810 C CA . ASN A 1 110 ? 8.830 -6.661 -28.668 1.00 97.38 110 ASN A CA 1
ATOM 811 C C . ASN A 1 110 ? 10.200 -7.263 -29.016 1.00 97.38 110 ASN A C 1
ATOM 813 O O . ASN A 1 110 ? 10.573 -8.299 -28.469 1.00 97.38 110 ASN A O 1
ATOM 817 N N . GLU A 1 111 ? 10.950 -6.612 -29.906 1.00 96.56 111 GLU A N 1
ATOM 818 C CA . GLU A 1 111 ? 12.264 -7.072 -30.372 1.00 96.56 111 GLU A CA 1
ATOM 819 C C . GLU A 1 111 ? 13.353 -6.905 -29.302 1.00 96.56 111 GLU A C 1
ATOM 821 O O . GLU A 1 111 ? 14.391 -7.558 -29.364 1.00 96.56 111 GLU A O 1
ATOM 826 N N . GLN A 1 112 ? 13.113 -6.055 -28.299 1.00 97.38 112 GLN A N 1
ATOM 827 C CA . GLN A 1 112 ? 14.120 -5.624 -27.325 1.00 97.38 112 GLN A CA 1
ATOM 828 C C . GLN A 1 112 ? 13.941 -6.245 -25.936 1.00 97.38 112 GLN A C 1
ATOM 830 O O . GLN A 1 112 ? 14.654 -5.895 -24.997 1.00 97.38 112 GLN A O 1
ATOM 835 N N . LEU A 1 113 ? 13.048 -7.230 -25.798 1.00 97.50 113 LEU A N 1
ATOM 836 C CA . LEU A 1 113 ? 12.857 -7.954 -24.538 1.00 97.50 113 LEU A CA 1
ATOM 837 C C . LEU A 1 113 ? 14.048 -8.854 -24.177 1.00 97.50 113 LEU A C 1
ATOM 839 O O . LEU A 1 113 ? 14.184 -9.225 -23.025 1.00 97.50 113 LEU A O 1
ATOM 843 N N . ALA A 1 114 ? 14.938 -9.177 -25.118 1.00 97.31 114 ALA A N 1
ATOM 844 C CA . ALA A 1 114 ? 16.170 -9.929 -24.851 1.00 97.31 114 ALA A CA 1
ATOM 845 C C . ALA A 1 114 ? 17.429 -9.040 -24.841 1.00 97.31 114 ALA A C 1
ATOM 847 O O . ALA A 1 114 ? 18.548 -9.547 -24.917 1.00 97.31 114 ALA A O 1
ATOM 848 N N . HIS A 1 115 ? 17.267 -7.712 -24.792 1.00 97.62 115 HIS A N 1
ATOM 849 C CA . HIS A 1 115 ? 18.396 -6.788 -24.865 1.00 97.62 115 HIS A CA 1
ATOM 850 C C . HIS A 1 115 ? 19.367 -6.988 -23.679 1.00 97.62 115 HIS A C 1
ATOM 852 O O . HIS A 1 115 ? 18.903 -7.169 -22.552 1.00 97.62 115 HIS A O 1
ATOM 858 N N . PRO A 1 116 ? 20.702 -6.927 -23.868 1.00 96.75 116 PRO A N 1
ATOM 859 C CA . PRO A 1 116 ? 21.662 -7.146 -22.778 1.00 96.75 116 PRO A CA 1
ATOM 860 C C . PRO A 1 116 ? 21.510 -6.160 -21.612 1.00 96.75 116 PRO A C 1
ATOM 862 O O . PRO A 1 116 ? 21.626 -6.540 -20.448 1.00 96.75 116 PRO A O 1
ATOM 865 N N . TYR A 1 117 ? 21.206 -4.901 -21.925 1.00 97.31 117 TYR A N 1
ATOM 866 C CA . TYR A 1 117 ? 20.985 -3.848 -20.936 1.00 97.31 117 TYR A CA 1
ATOM 867 C C . TYR A 1 117 ? 19.583 -3.939 -20.321 1.00 97.31 117 TYR A C 1
ATOM 869 O O . TYR A 1 117 ? 18.588 -3.936 -21.055 1.00 97.31 117 TYR A O 1
ATOM 877 N N . PHE A 1 118 ? 19.499 -4.035 -18.990 1.00 98.19 118 PHE A N 1
ATOM 878 C CA . PHE A 1 118 ? 18.242 -4.316 -18.295 1.00 98.19 118 PHE A CA 1
ATOM 879 C C . PHE A 1 118 ? 17.241 -3.165 -18.398 1.00 98.19 118 PHE A C 1
ATOM 881 O O . PHE A 1 118 ? 16.051 -3.419 -18.539 1.00 98.19 118 PHE A O 1
ATOM 888 N N . GLU A 1 119 ? 17.688 -1.910 -18.426 1.00 98.00 119 GLU A N 1
ATOM 889 C CA . GLU A 1 119 ? 16.809 -0.746 -18.537 1.00 98.00 119 GLU A CA 1
ATOM 890 C C . GLU A 1 119 ? 16.098 -0.726 -19.886 1.00 98.00 119 GLU A C 1
ATOM 892 O O . GLU A 1 119 ? 14.920 -0.380 -19.946 1.00 98.00 119 GLU A O 1
ATOM 897 N N . VA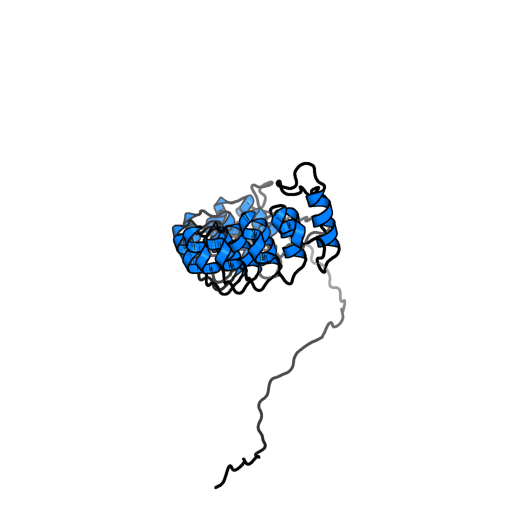L A 1 120 ? 16.761 -1.169 -20.961 1.00 98.31 120 VAL A N 1
ATOM 898 C CA . VAL A 1 120 ? 16.101 -1.351 -22.260 1.00 98.31 120 VAL A CA 1
ATOM 899 C C . VAL A 1 120 ? 15.026 -2.424 -22.157 1.00 98.31 120 VAL A C 1
ATOM 901 O O . VAL A 1 120 ? 13.908 -2.167 -22.594 1.00 98.31 120 VAL A O 1
ATOM 904 N N . ARG A 1 121 ? 15.302 -3.574 -21.524 1.00 98.50 121 ARG A N 1
ATOM 905 C CA . ARG A 1 121 ? 14.281 -4.619 -21.314 1.00 98.50 121 ARG A CA 1
ATOM 906 C C . ARG A 1 121 ? 13.117 -4.115 -20.459 1.00 98.50 121 ARG A C 1
ATOM 908 O O . ARG A 1 121 ? 11.963 -4.303 -20.833 1.00 98.50 121 ARG A O 1
ATOM 915 N N . ALA A 1 122 ? 13.403 -3.438 -19.348 1.00 98.31 122 ALA A N 1
ATOM 916 C CA . ALA A 1 122 ? 12.410 -2.913 -18.414 1.00 98.31 122 ALA A CA 1
ATOM 917 C C . ALA A 1 122 ? 11.506 -1.873 -19.088 1.00 98.31 122 ALA A C 1
ATOM 919 O O . ALA A 1 122 ? 10.284 -1.906 -18.937 1.00 98.31 122 ALA A O 1
ATOM 920 N N . ILE A 1 123 ? 12.090 -0.963 -19.867 1.00 98.50 123 ILE A N 1
ATOM 921 C CA . ILE A 1 123 ? 11.335 0.061 -20.586 1.00 98.50 123 ILE A CA 1
ATOM 922 C C . ILE A 1 123 ? 10.586 -0.554 -21.767 1.00 98.50 123 ILE A C 1
ATOM 924 O O . ILE A 1 123 ? 9.403 -0.272 -21.929 1.00 98.50 123 ILE A O 1
ATOM 928 N N . ALA A 1 124 ? 11.209 -1.439 -22.548 1.00 98.31 124 ALA A N 1
ATOM 929 C CA . ALA A 1 124 ? 10.531 -2.168 -23.617 1.00 98.31 124 ALA A CA 1
ATOM 930 C C . ALA A 1 124 ? 9.314 -2.934 -23.075 1.00 98.31 124 ALA A C 1
ATOM 932 O O . ALA A 1 124 ? 8.233 -2.870 -23.658 1.00 98.31 124 ALA A O 1
ATOM 933 N N . ALA A 1 125 ? 9.429 -3.555 -21.896 1.00 97.88 125 ALA A N 1
ATOM 934 C CA . ALA A 1 125 ? 8.329 -4.239 -21.222 1.00 97.88 125 ALA A CA 1
ATOM 935 C C . ALA A 1 125 ? 7.141 -3.326 -20.868 1.00 97.88 125 ALA A C 1
ATOM 937 O O . ALA A 1 125 ? 6.056 -3.843 -20.609 1.00 97.88 125 ALA A O 1
ATOM 938 N N . ARG A 1 126 ? 7.277 -1.990 -20.890 1.00 97.44 126 ARG A N 1
ATOM 939 C CA . ARG A 1 126 ? 6.153 -1.042 -20.739 1.00 97.44 126 ARG A CA 1
ATOM 940 C C . ARG A 1 126 ? 5.314 -0.894 -22.010 1.00 97.44 126 ARG A C 1
ATOM 942 O O . ARG A 1 126 ? 4.125 -0.608 -21.901 1.00 97.44 126 ARG A O 1
ATOM 949 N N . TYR A 1 127 ? 5.913 -1.112 -23.181 1.00 97.50 127 TYR A N 1
ATOM 950 C CA . TYR A 1 127 ? 5.286 -0.899 -24.493 1.00 97.50 127 TYR A CA 1
ATOM 951 C C . TYR A 1 127 ? 5.001 -2.200 -25.244 1.00 97.50 127 TYR A C 1
ATOM 953 O O . TYR A 1 127 ? 4.081 -2.242 -26.052 1.00 97.50 127 TYR A O 1
ATOM 961 N N . ALA A 1 128 ? 5.745 -3.267 -24.948 1.00 97.19 128 ALA A N 1
ATOM 962 C CA . ALA A 1 128 ? 5.610 -4.562 -25.601 1.00 97.19 128 ALA A CA 1
ATOM 963 C C . ALA A 1 128 ? 4.211 -5.171 -25.439 1.00 97.19 128 ALA A C 1
ATOM 965 O O . ALA A 1 128 ? 3.472 -4.856 -24.495 1.00 97.19 128 ALA A O 1
ATOM 966 N N . ASP A 1 129 ? 3.875 -6.097 -26.330 1.00 95.69 129 ASP A N 1
ATOM 967 C CA . ASP A 1 129 ? 2.630 -6.848 -26.257 1.00 95.69 129 ASP A CA 1
ATOM 968 C C . ASP A 1 129 ? 2.579 -7.665 -24.968 1.00 95.69 129 ASP A C 1
ATOM 970 O O . ASP A 1 129 ? 3.520 -8.381 -24.615 1.00 95.69 129 ASP A O 1
ATOM 974 N N . VAL A 1 130 ? 1.436 -7.620 -24.281 1.00 93.94 130 VAL A N 1
ATOM 975 C CA . VAL A 1 130 ? 1.237 -8.333 -23.008 1.00 93.94 130 VAL A CA 1
ATOM 976 C C . VAL A 1 130 ? 1.507 -9.837 -23.145 1.00 93.94 130 VAL A C 1
ATOM 978 O O . VAL A 1 130 ? 2.026 -10.450 -22.217 1.00 93.94 130 VAL A O 1
ATOM 981 N N . PHE A 1 131 ? 1.237 -10.424 -24.314 1.00 94.12 131 PHE A N 1
ATOM 982 C CA . PHE A 1 131 ? 1.487 -11.841 -24.601 1.00 94.12 131 PHE A CA 1
ATOM 983 C C . PHE A 1 131 ? 2.976 -12.218 -24.666 1.00 94.12 131 PHE A C 1
ATOM 985 O O . PHE A 1 131 ? 3.305 -13.398 -24.577 1.00 94.12 131 PHE A O 1
ATOM 992 N N . ARG A 1 132 ? 3.884 -11.242 -24.806 1.00 95.56 132 ARG A N 1
ATOM 993 C CA . ARG A 1 132 ? 5.341 -11.458 -24.821 1.00 95.56 132 ARG A CA 1
ATOM 994 C C . ARG A 1 132 ? 5.967 -11.354 -23.429 1.00 95.56 132 ARG A C 1
ATOM 996 O O . ARG A 1 132 ? 7.019 -11.939 -23.191 1.00 95.56 132 ARG A O 1
ATOM 1003 N N . LEU A 1 133 ? 5.309 -10.661 -22.499 1.00 95.94 133 LEU A N 1
ATOM 1004 C CA . LEU A 1 133 ? 5.818 -10.423 -21.144 1.00 95.94 133 LEU A CA 1
ATOM 1005 C C . LEU A 1 133 ? 6.048 -11.681 -20.287 1.00 95.94 133 LEU A C 1
ATOM 1007 O O . LEU A 1 133 ? 6.945 -11.625 -19.447 1.00 95.94 133 LEU A O 1
ATOM 1011 N N . PRO A 1 134 ? 5.332 -12.816 -20.459 1.00 95.81 134 PRO A N 1
ATOM 1012 C CA . PRO A 1 134 ? 5.628 -14.025 -19.692 1.00 95.81 134 PRO A CA 1
ATOM 1013 C C . PRO A 1 134 ? 7.075 -14.521 -19.820 1.00 95.81 134 PRO A C 1
ATOM 1015 O O . PRO A 1 134 ? 7.565 -15.166 -18.897 1.00 95.81 134 PRO A O 1
ATOM 1018 N N . ALA A 1 135 ? 7.775 -14.192 -20.913 1.00 95.19 135 ALA A N 1
ATOM 1019 C CA . ALA A 1 135 ? 9.189 -14.528 -21.096 1.00 95.19 135 ALA A CA 1
ATOM 1020 C C . ALA A 1 135 ? 10.133 -13.784 -20.128 1.00 95.19 135 ALA A C 1
ATOM 1022 O O . ALA A 1 135 ? 11.263 -14.216 -19.936 1.00 95.19 135 ALA A O 1
ATOM 1023 N N . LEU A 1 136 ? 9.671 -12.690 -19.512 1.00 97.50 136 LEU A N 1
ATOM 1024 C CA . LEU A 1 136 ? 10.445 -11.848 -18.593 1.00 97.50 136 LEU A CA 1
ATOM 1025 C C . LEU A 1 136 ? 10.108 -12.084 -17.114 1.00 97.50 136 LEU A C 1
ATOM 1027 O O . LEU A 1 136 ? 10.590 -11.355 -16.252 1.00 97.50 136 LEU A O 1
ATOM 1031 N N . ILE A 1 137 ? 9.267 -13.076 -16.798 1.00 97.31 137 ILE A N 1
ATOM 1032 C CA . ILE A 1 137 ? 8.908 -13.400 -15.404 1.00 97.31 137 ILE A CA 1
ATOM 1033 C C . ILE A 1 137 ? 10.153 -13.743 -14.587 1.00 97.31 137 ILE A C 1
ATOM 1035 O O . ILE A 1 137 ? 10.264 -13.328 -13.440 1.00 97.31 137 ILE A O 1
ATOM 1039 N N . ASP A 1 138 ? 11.087 -14.466 -15.198 1.00 97.12 138 ASP A N 1
ATOM 1040 C CA . ASP A 1 138 ? 12.309 -14.941 -14.556 1.00 97.12 138 ASP A CA 1
ATOM 1041 C C . ASP A 1 138 ? 13.528 -14.069 -14.939 1.00 97.12 138 ASP A C 1
ATOM 1043 O O . ASP A 1 138 ? 14.664 -14.538 -14.876 1.00 97.12 138 ASP A O 1
ATOM 1047 N N . ASP A 1 139 ? 13.313 -12.811 -15.368 1.00 98.56 139 ASP A N 1
ATOM 1048 C CA . ASP A 1 139 ? 14.409 -11.887 -15.706 1.00 98.56 139 ASP A CA 1
ATOM 1049 C C . ASP A 1 139 ? 15.350 -11.724 -14.501 1.00 98.56 139 ASP A C 1
ATOM 1051 O O . ASP A 1 139 ? 14.862 -11.610 -13.371 1.00 98.56 139 ASP A O 1
ATOM 1055 N N . PRO A 1 140 ? 16.683 -11.725 -14.687 1.00 98.06 140 PRO A N 1
ATOM 1056 C CA . PRO A 1 140 ? 17.619 -11.585 -13.575 1.00 98.06 140 PRO A CA 1
ATOM 1057 C C . PRO A 1 140 ? 17.453 -10.267 -12.808 1.00 98.06 140 PRO A C 1
ATOM 1059 O O . PRO A 1 140 ? 17.703 -10.248 -11.603 1.00 98.06 140 PRO A O 1
ATOM 1062 N N . ASP A 1 141 ? 17.013 -9.201 -13.479 1.00 98.44 141 ASP A N 1
ATOM 1063 C CA . ASP A 1 141 ? 16.924 -7.861 -12.912 1.00 98.44 141 ASP A CA 1
ATOM 1064 C C . ASP A 1 141 ? 15.539 -7.576 -12.306 1.00 98.44 141 ASP A C 1
ATOM 1066 O O . ASP A 1 141 ? 14.494 -7.720 -12.954 1.00 98.44 141 ASP A O 1
ATOM 1070 N N . GLU A 1 142 ? 15.511 -7.135 -11.047 1.00 98.25 142 GLU A N 1
ATOM 1071 C CA . GLU A 1 142 ? 14.268 -6.836 -10.340 1.00 98.25 142 GLU A CA 1
ATOM 1072 C C . GLU A 1 142 ? 13.489 -5.668 -10.951 1.00 98.25 142 GLU A C 1
ATOM 1074 O O . GLU A 1 142 ? 12.262 -5.652 -10.846 1.00 98.25 142 GLU A O 1
ATOM 1079 N N . THR A 1 143 ? 14.152 -4.712 -11.612 1.00 97.75 143 THR A N 1
ATOM 1080 C CA . THR A 1 143 ? 13.490 -3.585 -12.283 1.00 97.75 143 THR A CA 1
ATOM 1081 C C . THR A 1 143 ? 12.684 -4.088 -13.472 1.00 97.75 143 THR A C 1
ATOM 1083 O O . THR A 1 143 ? 11.556 -3.635 -13.686 1.00 97.75 143 THR A O 1
ATOM 1086 N N . VAL A 1 144 ? 13.206 -5.068 -14.217 1.00 98.50 144 VAL A N 1
ATOM 1087 C CA . VAL A 1 144 ? 12.465 -5.714 -15.309 1.00 98.50 144 VAL A CA 1
ATOM 1088 C C . VAL A 1 144 ? 11.273 -6.488 -14.752 1.00 98.50 144 VAL A C 1
ATOM 1090 O O . VAL A 1 144 ? 10.139 -6.240 -15.176 1.00 98.50 144 VAL A O 1
ATOM 1093 N N . ARG A 1 145 ? 11.491 -7.359 -13.753 1.00 98.44 145 ARG A N 1
ATOM 1094 C CA . ARG A 1 145 ? 10.402 -8.129 -13.118 1.00 98.44 145 ARG A CA 1
ATOM 1095 C C . ARG A 1 145 ? 9.329 -7.214 -12.522 1.00 98.44 145 ARG A C 1
ATOM 1097 O O . ARG A 1 145 ? 8.139 -7.509 -12.631 1.00 98.44 145 ARG A O 1
ATOM 1104 N N . LEU A 1 146 ? 9.720 -6.058 -11.982 1.00 97.31 146 LEU A N 1
ATOM 1105 C CA . LEU A 1 146 ? 8.811 -5.029 -11.480 1.00 97.31 146 LEU A CA 1
ATOM 1106 C C . LEU A 1 146 ? 7.929 -4.433 -12.586 1.00 97.31 146 LEU A C 1
ATOM 1108 O O . LEU A 1 146 ? 6.714 -4.340 -12.408 1.00 97.31 146 LEU A O 1
ATOM 1112 N N . GLN A 1 147 ? 8.508 -4.051 -13.731 1.00 96.94 147 GLN A N 1
ATOM 1113 C CA . GLN A 1 147 ? 7.738 -3.525 -14.871 1.00 96.94 147 GLN A CA 1
ATOM 1114 C C . GLN A 1 147 ? 6.775 -4.574 -15.432 1.00 96.94 147 GLN A C 1
ATOM 1116 O O . GLN A 1 147 ? 5.614 -4.283 -15.732 1.00 96.94 147 GLN A O 1
ATOM 1121 N N . VAL A 1 148 ? 7.230 -5.821 -15.504 1.00 96.88 148 VAL A N 1
ATOM 1122 C CA . VAL A 1 148 ? 6.430 -6.968 -15.936 1.00 96.88 148 VAL A CA 1
ATOM 1123 C C . VAL A 1 148 ? 5.256 -7.199 -14.972 1.00 96.88 148 VAL A C 1
ATOM 1125 O O . VAL A 1 148 ? 4.108 -7.324 -15.412 1.00 96.88 148 VAL A O 1
ATOM 1128 N N . ALA A 1 149 ? 5.493 -7.142 -13.658 1.00 96.88 149 ALA A N 1
ATOM 1129 C CA . ALA A 1 149 ? 4.472 -7.290 -12.621 1.00 96.88 149 ALA A CA 1
ATOM 1130 C C . ALA A 1 149 ? 3.368 -6.220 -12.663 1.00 96.88 149 ALA A C 1
ATOM 1132 O O . ALA A 1 149 ? 2.317 -6.434 -12.063 1.00 96.88 149 ALA A O 1
ATOM 1133 N N . LEU A 1 150 ? 3.552 -5.095 -13.363 1.00 94.69 150 LEU A N 1
ATOM 1134 C CA . LEU A 1 150 ? 2.508 -4.077 -13.561 1.00 94.69 150 LEU A CA 1
ATOM 1135 C C . LEU A 1 150 ? 1.543 -4.416 -14.702 1.00 94.69 150 LEU A C 1
ATOM 1137 O O . LEU A 1 150 ? 0.406 -3.945 -14.700 1.00 94.69 150 LEU A O 1
ATOM 1141 N N . ARG A 1 151 ? 1.978 -5.230 -15.669 1.00 94.56 151 ARG A N 1
ATOM 1142 C CA . ARG A 1 151 ? 1.241 -5.473 -16.921 1.00 94.56 151 ARG A CA 1
ATOM 1143 C C . ARG A 1 151 ? 0.849 -6.929 -17.140 1.00 94.56 151 ARG A C 1
ATOM 1145 O O . ARG A 1 151 ? -0.040 -7.189 -17.945 1.00 94.56 151 ARG A O 1
ATOM 1152 N N . LEU A 1 152 ? 1.449 -7.876 -16.414 1.00 93.75 152 LEU A N 1
ATOM 1153 C CA . LEU A 1 152 ? 1.091 -9.288 -16.541 1.00 93.75 152 LEU A CA 1
ATOM 1154 C C . LEU A 1 152 ? -0.400 -9.532 -16.255 1.00 93.75 152 LEU A C 1
ATOM 1156 O O . LEU A 1 152 ? -0.941 -8.929 -15.316 1.00 93.75 152 LEU A O 1
ATOM 1160 N N . PRO A 1 153 ? -1.047 -10.447 -17.002 1.00 90.25 153 PRO A N 1
ATOM 1161 C CA . PRO A 1 153 ? -2.349 -10.993 -16.640 1.00 90.25 153 PRO A CA 1
ATOM 1162 C C . PRO A 1 153 ? -2.299 -11.702 -15.280 1.00 90.25 153 PRO A C 1
ATOM 1164 O O . PRO A 1 153 ? -1.285 -12.313 -14.933 1.00 90.25 153 PRO A O 1
ATOM 1167 N N . HIS A 1 154 ? -3.412 -11.683 -14.540 1.00 88.50 154 HIS A N 1
ATOM 1168 C CA . HIS A 1 154 ? -3.511 -12.263 -13.191 1.00 88.50 154 HIS A CA 1
ATOM 1169 C C . HIS A 1 154 ? -3.047 -13.727 -13.120 1.00 88.50 154 HIS A C 1
ATOM 1171 O O . HIS A 1 154 ? -2.331 -14.095 -12.190 1.00 88.50 154 HIS A O 1
ATOM 1177 N N . ALA A 1 155 ? -3.354 -14.525 -14.151 1.00 87.94 155 ALA A N 1
ATOM 1178 C CA . ALA A 1 155 ? -2.957 -15.931 -14.246 1.00 87.94 155 ALA A CA 1
ATOM 1179 C C . ALA A 1 155 ? -1.435 -16.154 -14.147 1.00 87.94 155 ALA A C 1
ATOM 1181 O O . ALA A 1 155 ? -0.999 -17.147 -13.571 1.00 87.94 155 ALA A O 1
ATOM 1182 N N . TYR A 1 156 ? -0.628 -15.225 -14.671 1.00 93.44 156 TYR A N 1
ATOM 1183 C CA . TYR A 1 156 ? 0.835 -15.300 -14.615 1.00 93.44 156 TYR A CA 1
ATOM 1184 C C . TYR A 1 156 ? 1.424 -14.590 -13.398 1.00 93.44 156 TYR A C 1
ATOM 1186 O O . TYR A 1 156 ? 2.509 -14.947 -12.946 1.00 93.44 156 TYR A O 1
ATOM 1194 N N . LEU A 1 157 ? 0.719 -13.592 -12.861 1.00 94.38 157 LEU A N 1
ATOM 1195 C CA . LEU A 1 157 ? 1.211 -12.762 -11.763 1.00 94.38 157 LEU A CA 1
ATOM 1196 C C . LEU A 1 157 ? 1.458 -13.568 -10.477 1.00 94.38 157 LEU A C 1
ATOM 1198 O O . LEU A 1 157 ? 2.350 -13.231 -9.703 1.00 94.38 157 LEU A O 1
ATOM 1202 N N . SER A 1 158 ? 0.722 -14.665 -10.278 1.00 94.00 158 SER A N 1
ATOM 1203 C CA . SER A 1 158 ? 0.912 -15.593 -9.156 1.00 94.00 158 SER A CA 1
ATOM 1204 C C . SER A 1 158 ? 2.333 -16.166 -9.070 1.00 94.00 158 SER A C 1
ATOM 1206 O O . SER A 1 158 ? 2.820 -16.403 -7.966 1.00 94.00 158 SER A O 1
ATOM 1208 N N . ARG A 1 159 ? 3.037 -16.313 -10.203 1.00 95.62 159 ARG A N 1
ATOM 1209 C CA . ARG A 1 159 ? 4.432 -16.788 -10.243 1.00 95.62 159 ARG A CA 1
ATOM 1210 C C . ARG A 1 159 ? 5.408 -15.829 -9.559 1.00 95.62 159 ARG A C 1
ATOM 1212 O O . ARG A 1 159 ? 6.428 -16.275 -9.053 1.00 95.62 159 ARG A O 1
ATOM 1219 N N . LEU A 1 160 ? 5.078 -14.538 -9.505 1.00 97.25 160 LEU A N 1
ATOM 1220 C CA . LEU A 1 160 ? 5.897 -13.501 -8.870 1.00 97.25 160 LEU A CA 1
ATOM 1221 C C . LEU A 1 160 ? 5.549 -13.288 -7.385 1.00 97.25 160 LEU A C 1
ATOM 1223 O O . LEU A 1 160 ? 6.168 -12.461 -6.719 1.00 97.25 160 LEU A O 1
ATOM 1227 N N . ALA A 1 161 ? 4.583 -14.028 -6.824 1.00 96.38 161 ALA A N 1
ATOM 1228 C CA . ALA A 1 161 ? 4.194 -13.875 -5.417 1.00 96.38 161 ALA A CA 1
ATOM 1229 C C . ALA A 1 161 ? 5.331 -14.213 -4.436 1.00 96.38 161 ALA A C 1
ATOM 1231 O O . ALA A 1 161 ? 5.353 -13.689 -3.327 1.00 96.38 161 ALA A O 1
ATOM 1232 N N . GLY A 1 162 ? 6.277 -15.058 -4.857 1.00 96.44 162 GLY A N 1
ATOM 1233 C CA . GLY A 1 162 ? 7.480 -15.419 -4.106 1.00 96.44 162 GLY A CA 1
ATOM 1234 C C . GLY A 1 162 ? 8.759 -14.732 -4.592 1.00 96.44 162 GLY A C 1
ATOM 1235 O O . GLY A 1 162 ? 9.838 -15.247 -4.313 1.00 96.44 162 GLY A O 1
ATOM 1236 N N . ASP A 1 163 ? 8.667 -13.627 -5.344 1.00 98.44 163 ASP A N 1
ATOM 1237 C CA . ASP A 1 163 ? 9.852 -12.927 -5.862 1.00 98.44 163 ASP A CA 1
ATOM 1238 C C . ASP A 1 163 ? 10.815 -12.549 -4.720 1.00 98.44 163 ASP A C 1
ATOM 1240 O O . ASP A 1 163 ? 10.358 -12.068 -3.678 1.00 98.44 163 ASP A O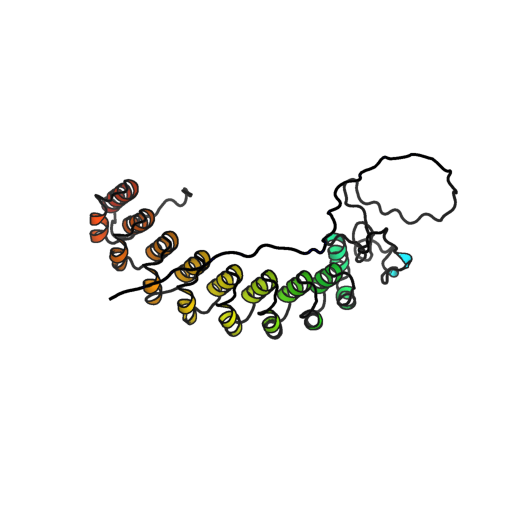 1
ATOM 1244 N N . PRO A 1 164 ? 12.142 -12.719 -4.870 1.00 97.94 164 PRO A N 1
ATOM 1245 C CA . PRO A 1 164 ? 13.090 -12.341 -3.823 1.00 97.94 164 PRO A CA 1
ATOM 1246 C C . PRO A 1 164 ? 13.032 -10.844 -3.478 1.00 97.94 164 PRO A C 1
ATOM 1248 O O . PRO A 1 164 ? 13.263 -10.465 -2.325 1.00 97.94 164 PRO A O 1
ATOM 1251 N N . HIS A 1 165 ? 12.671 -9.982 -4.432 1.00 98.38 165 HIS A N 1
ATOM 1252 C CA . HIS A 1 165 ? 12.644 -8.542 -4.239 1.00 98.38 165 HIS A CA 1
ATOM 1253 C C . HIS A 1 165 ? 11.287 -8.053 -3.710 1.00 98.38 165 HIS A C 1
ATOM 1255 O O . HIS A 1 165 ? 10.237 -8.236 -4.332 1.00 98.38 165 HIS A O 1
ATOM 1261 N N . ARG A 1 166 ? 11.306 -7.357 -2.564 1.00 98.12 166 ARG A N 1
ATOM 1262 C CA . ARG A 1 166 ? 10.083 -6.899 -1.877 1.00 98.12 166 ARG A CA 1
ATOM 1263 C C . ARG A 1 166 ? 9.187 -6.016 -2.752 1.00 98.12 166 ARG A C 1
ATOM 1265 O O . ARG A 1 166 ? 7.974 -6.156 -2.703 1.00 98.12 166 ARG A O 1
ATOM 1272 N N . GLU A 1 167 ? 9.768 -5.142 -3.579 1.00 97.94 167 GLU A N 1
ATOM 1273 C CA . GLU A 1 167 ? 8.989 -4.203 -4.402 1.00 97.94 167 GLU A CA 1
ATOM 1274 C C . GLU A 1 167 ? 8.182 -4.950 -5.474 1.00 97.94 167 GLU A C 1
ATOM 1276 O O . GLU A 1 167 ? 7.043 -4.583 -5.755 1.00 97.94 167 GLU A O 1
ATOM 1281 N N . VAL A 1 168 ? 8.716 -6.058 -6.007 1.00 98.38 168 VAL A N 1
ATOM 1282 C CA . VAL A 1 168 ? 7.977 -6.918 -6.940 1.00 98.38 168 VAL A CA 1
ATOM 1283 C C . VAL A 1 168 ? 6.803 -7.573 -6.215 1.00 98.38 168 VAL A C 1
ATOM 1285 O O . VAL A 1 168 ? 5.668 -7.481 -6.686 1.00 98.38 168 VAL A O 1
ATOM 1288 N N . ARG A 1 169 ? 7.032 -8.144 -5.022 1.00 98.50 169 ARG A N 1
ATOM 1289 C CA . ARG A 1 169 ? 5.958 -8.737 -4.205 1.00 98.50 169 ARG A CA 1
ATOM 1290 C C . ARG A 1 169 ? 4.891 -7.715 -3.805 1.00 98.50 169 ARG A C 1
ATOM 1292 O O . ARG A 1 169 ? 3.707 -8.038 -3.835 1.00 98.50 169 ARG A O 1
ATOM 1299 N N . ILE A 1 170 ? 5.269 -6.468 -3.520 1.00 98.12 170 ILE A N 1
ATOM 1300 C CA . ILE A 1 170 ? 4.328 -5.366 -3.268 1.00 98.12 170 ILE A CA 1
ATOM 1301 C C . ILE A 1 170 ? 3.435 -5.127 -4.497 1.00 98.12 170 ILE A C 1
ATOM 1303 O O . ILE A 1 170 ? 2.212 -5.059 -4.357 1.00 98.12 170 ILE A O 1
ATOM 1307 N N . ARG A 1 171 ? 3.998 -5.062 -5.713 1.00 97.00 171 ARG A N 1
ATOM 1308 C CA . ARG A 1 171 ? 3.192 -4.914 -6.946 1.00 97.00 171 ARG A CA 1
ATOM 1309 C C . ARG A 1 171 ? 2.299 -6.111 -7.220 1.00 97.00 171 ARG A C 1
ATOM 1311 O O . ARG A 1 171 ? 1.166 -5.935 -7.668 1.00 97.00 171 ARG A O 1
ATOM 1318 N N . VAL A 1 172 ? 2.770 -7.314 -6.913 1.00 98.06 172 VAL A N 1
ATOM 1319 C CA . VAL A 1 172 ? 1.948 -8.524 -6.995 1.00 98.06 172 VAL A CA 1
ATOM 1320 C C . VAL A 1 172 ? 0.770 -8.421 -6.027 1.00 98.06 172 VAL A C 1
ATOM 1322 O O . VAL A 1 172 ? -0.378 -8.545 -6.454 1.00 98.06 172 VAL A O 1
ATOM 1325 N N . ALA A 1 173 ? 1.017 -8.085 -4.758 1.00 97.94 173 ALA A N 1
ATOM 1326 C CA . ALA A 1 173 ? -0.015 -7.938 -3.731 1.00 97.94 173 ALA A CA 1
ATOM 1327 C C . ALA A 1 173 ? -1.041 -6.834 -4.043 1.00 97.94 173 ALA A C 1
ATOM 1329 O O . ALA A 1 173 ? -2.175 -6.903 -3.571 1.00 97.94 173 ALA A O 1
ATOM 1330 N N . GLN A 1 174 ? -0.700 -5.841 -4.867 1.00 96.75 174 GLN A N 1
ATOM 1331 C CA . GLN A 1 174 ? -1.635 -4.807 -5.331 1.00 96.75 174 GLN A CA 1
ATOM 1332 C C . GLN A 1 174 ? -2.664 -5.317 -6.344 1.00 96.75 174 GLN A C 1
ATOM 1334 O O . GLN A 1 174 ? -3.757 -4.759 -6.427 1.00 96.75 174 GLN A O 1
ATOM 1339 N N . ARG A 1 175 ? -2.330 -6.351 -7.123 1.00 95.94 175 ARG A N 1
ATOM 1340 C CA . ARG A 1 175 ? -3.112 -6.747 -8.306 1.00 95.94 175 ARG A CA 1
ATOM 1341 C C . ARG A 1 175 ? -3.640 -8.172 -8.234 1.00 95.94 175 ARG A C 1
ATOM 1343 O O . ARG A 1 175 ? -4.753 -8.412 -8.675 1.00 95.94 175 ARG A O 1
ATOM 1350 N N . VAL A 1 176 ? -2.893 -9.101 -7.643 1.00 96.56 176 VAL A N 1
ATOM 1351 C CA . VAL A 1 176 ? -3.210 -10.535 -7.678 1.00 96.56 176 VAL A CA 1
ATOM 1352 C C . VAL A 1 176 ? -4.587 -10.851 -7.087 1.00 96.56 176 VAL A C 1
ATOM 1354 O O . VAL A 1 176 ? -5.091 -10.105 -6.238 1.00 96.56 176 VAL A O 1
ATOM 1357 N N . ASP A 1 177 ? -5.183 -11.950 -7.545 1.00 94.44 177 ASP A N 1
ATOM 1358 C CA . ASP A 1 177 ? -6.485 -12.423 -7.089 1.00 94.44 177 ASP A CA 1
ATOM 1359 C C . ASP A 1 177 ? -6.506 -12.744 -5.585 1.00 94.44 177 ASP A C 1
ATOM 1361 O O . ASP A 1 177 ? -5.479 -13.135 -5.014 1.00 94.44 177 ASP A O 1
ATOM 1365 N N . PRO A 1 178 ? -7.681 -12.660 -4.928 1.00 93.75 178 PRO A N 1
ATOM 1366 C CA . PRO A 1 178 ? -7.807 -12.864 -3.485 1.00 93.75 178 PRO A CA 1
ATOM 1367 C C . PRO A 1 178 ? -7.238 -14.190 -2.964 1.00 93.75 178 PRO A C 1
ATOM 1369 O O . PRO A 1 178 ? -6.715 -14.230 -1.851 1.00 93.75 178 PRO A O 1
ATOM 1372 N N . ALA A 1 179 ? -7.318 -15.266 -3.756 1.00 93.12 179 ALA A N 1
ATOM 1373 C CA . ALA A 1 179 ? -6.811 -16.581 -3.369 1.00 93.12 179 ALA A CA 1
ATOM 1374 C C . ALA A 1 179 ? -5.284 -16.583 -3.185 1.00 93.12 179 ALA A C 1
ATOM 1376 O O . ALA A 1 179 ? -4.785 -17.069 -2.172 1.00 93.12 179 ALA A O 1
ATOM 1377 N N . VAL A 1 180 ? -4.546 -15.984 -4.124 1.00 95.69 180 VAL A N 1
ATOM 1378 C CA . VAL A 1 180 ? -3.082 -15.857 -4.034 1.00 95.69 180 VAL A CA 1
ATOM 1379 C C . VAL A 1 180 ? -2.703 -14.784 -3.018 1.00 95.69 180 VAL A C 1
ATOM 1381 O O . VAL A 1 180 ? -1.775 -14.961 -2.240 1.00 95.69 180 VAL A O 1
ATOM 1384 N N . LEU A 1 181 ? -3.462 -13.689 -2.941 1.00 97.56 181 LEU A N 1
ATOM 1385 C CA . LEU A 1 181 ? -3.228 -12.658 -1.932 1.00 97.56 181 LEU A CA 1
ATOM 1386 C C . LEU A 1 181 ? -3.269 -13.236 -0.504 1.00 97.56 181 LEU A C 1
ATOM 1388 O O . LEU A 1 181 ? -2.478 -12.848 0.354 1.00 97.56 181 LEU A O 1
ATOM 1392 N N . ALA A 1 182 ? -4.154 -14.205 -0.248 1.00 97.12 182 ALA A N 1
ATOM 1393 C CA . ALA A 1 182 ? -4.245 -14.879 1.042 1.00 97.12 182 ALA A CA 1
ATOM 1394 C C . ALA A 1 182 ? -2.983 -15.686 1.406 1.00 97.12 182 ALA A C 1
ATOM 1396 O O . ALA A 1 182 ? -2.684 -15.819 2.597 1.00 97.12 182 ALA A O 1
ATOM 1397 N N . SER A 1 183 ? -2.216 -16.197 0.435 1.00 96.25 183 SER A N 1
ATOM 1398 C CA . SER A 1 183 ? -0.940 -16.869 0.727 1.00 96.25 183 SER A CA 1
ATOM 1399 C C . SER A 1 183 ? 0.177 -15.885 1.087 1.00 96.25 183 SER A C 1
ATOM 1401 O O . SER A 1 183 ? 1.140 -16.278 1.733 1.00 96.25 183 SER A O 1
ATOM 1403 N N . MET A 1 184 ? 0.033 -14.600 0.747 1.00 98.25 184 MET A N 1
ATOM 1404 C CA . MET A 1 184 ? 1.014 -13.545 1.046 1.00 98.25 184 MET A CA 1
ATOM 1405 C C . MET A 1 184 ? 0.839 -12.928 2.448 1.00 98.25 184 MET A C 1
ATOM 1407 O O . MET A 1 184 ? 1.584 -12.031 2.832 1.00 98.25 184 MET A O 1
ATOM 1411 N N . ARG A 1 185 ? -0.126 -13.397 3.256 1.00 97.81 185 ARG A N 1
ATOM 1412 C CA . ARG A 1 185 ? -0.392 -12.871 4.616 1.00 97.81 185 ARG A CA 1
ATOM 1413 C C . ARG A 1 185 ? 0.785 -12.996 5.577 1.00 97.81 185 ARG A C 1
ATOM 1415 O O . ARG A 1 185 ? 0.843 -12.255 6.547 1.00 97.81 185 ARG A O 1
ATOM 1422 N N . THR A 1 186 ? 1.679 -13.945 5.333 1.00 97.38 186 THR A N 1
ATOM 1423 C CA . THR A 1 186 ? 2.865 -14.200 6.156 1.00 97.38 186 THR A CA 1
ATOM 1424 C C . THR A 1 186 ? 4.147 -13.765 5.451 1.00 97.38 186 THR A C 1
ATOM 1426 O O . THR A 1 186 ? 5.215 -14.276 5.775 1.00 97.38 186 THR A O 1
ATOM 1429 N N . ASP A 1 187 ? 4.054 -12.869 4.459 1.00 98.62 187 ASP A N 1
ATOM 1430 C CA . ASP A 1 187 ? 5.240 -12.316 3.801 1.00 98.62 187 ASP A CA 1
ATOM 1431 C C . ASP A 1 187 ? 6.170 -11.682 4.847 1.00 98.62 187 ASP A C 1
ATOM 1433 O O . ASP A 1 187 ? 5.673 -11.018 5.762 1.00 98.62 187 ASP A O 1
ATOM 1437 N N . PRO A 1 188 ? 7.498 -11.864 4.755 1.00 98.12 188 PRO A N 1
ATOM 1438 C CA . PRO A 1 188 ? 8.430 -11.239 5.691 1.00 98.12 188 PRO A CA 1
ATOM 1439 C C . PRO A 1 188 ? 8.364 -9.704 5.670 1.00 98.12 188 PRO A C 1
ATOM 1441 O O . PRO A 1 188 ? 8.592 -9.069 6.701 1.00 98.12 188 PRO A O 1
ATOM 1444 N N . ASP A 1 189 ? 8.017 -9.096 4.534 1.00 98.56 189 ASP A N 1
ATOM 1445 C CA . ASP A 1 189 ? 7.950 -7.647 4.387 1.00 98.56 189 ASP A CA 1
ATOM 1446 C C . ASP A 1 189 ? 6.593 -7.086 4.838 1.00 98.56 189 ASP A C 1
ATOM 1448 O O . ASP A 1 189 ? 5.529 -7.498 4.369 1.00 98.56 189 ASP A O 1
ATOM 1452 N N . TYR A 1 190 ? 6.620 -6.109 5.748 1.00 98.12 190 TYR A N 1
ATOM 1453 C CA . TYR A 1 190 ? 5.395 -5.492 6.261 1.00 98.12 190 TYR A CA 1
ATOM 1454 C C . TYR A 1 190 ? 4.644 -4.694 5.185 1.00 98.12 190 TYR A C 1
ATOM 1456 O O . TYR A 1 190 ? 3.425 -4.603 5.261 1.00 98.12 190 TYR A O 1
ATOM 1464 N N . GLY A 1 191 ? 5.326 -4.153 4.166 1.00 98.06 191 GLY A N 1
ATOM 1465 C CA . GLY A 1 191 ? 4.697 -3.428 3.061 1.00 98.06 191 GLY A CA 1
ATOM 1466 C C . GLY A 1 191 ? 3.855 -4.350 2.181 1.00 98.06 191 GLY A C 1
ATOM 1467 O O . GLY A 1 191 ? 2.765 -3.975 1.745 1.00 98.06 191 GLY A O 1
ATOM 1468 N N . VAL A 1 192 ? 4.303 -5.594 1.986 1.00 98.69 192 VAL A N 1
ATOM 1469 C CA . VAL A 1 192 ? 3.477 -6.642 1.368 1.00 98.69 192 VAL A CA 1
ATOM 1470 C C . VAL A 1 192 ? 2.267 -6.952 2.248 1.00 98.69 192 VAL A C 1
ATOM 1472 O O . VAL A 1 192 ? 1.136 -6.927 1.757 1.00 98.69 192 VAL A O 1
ATOM 1475 N N . ARG A 1 193 ? 2.473 -7.199 3.550 1.00 98.75 193 ARG A N 1
ATOM 1476 C CA . ARG A 1 193 ? 1.373 -7.509 4.481 1.00 98.75 193 ARG A CA 1
ATOM 1477 C C . ARG A 1 193 ? 0.380 -6.354 4.634 1.00 98.75 193 ARG A C 1
ATOM 1479 O O . ARG A 1 193 ? -0.813 -6.615 4.756 1.00 98.75 193 ARG A O 1
ATOM 1486 N N . ASP A 1 194 ? 0.820 -5.101 4.535 1.00 98.44 194 ASP A N 1
ATOM 1487 C CA . ASP A 1 194 ? -0.059 -3.929 4.502 1.00 98.44 194 ASP A CA 1
ATOM 1488 C C . ASP A 1 194 ? -0.990 -4.019 3.292 1.00 98.44 194 ASP A C 1
ATOM 1490 O O . ASP A 1 194 ? -2.208 -4.034 3.471 1.00 98.44 194 ASP A O 1
ATOM 1494 N N . TRP A 1 195 ? -0.447 -4.210 2.080 1.00 98.38 195 TRP A N 1
ATOM 1495 C CA . TRP A 1 195 ? -1.237 -4.419 0.856 1.00 98.38 195 TRP A CA 1
ATOM 1496 C C . TRP A 1 195 ? -2.194 -5.605 0.945 1.00 98.38 195 TRP A C 1
ATOM 1498 O O . TRP A 1 195 ? -3.345 -5.500 0.505 1.00 98.38 195 TRP A O 1
ATOM 1508 N N . VAL A 1 196 ? -1.764 -6.701 1.569 1.00 98.62 196 VAL A N 1
ATOM 1509 C CA . VAL A 1 196 ? -2.641 -7.834 1.869 1.00 98.62 196 VAL A CA 1
ATOM 1510 C C . VAL A 1 196 ? -3.781 -7.383 2.782 1.00 98.62 196 VAL A C 1
ATOM 1512 O O . VAL A 1 196 ? -4.940 -7.531 2.404 1.00 98.62 196 VAL A O 1
ATOM 1515 N N . ALA A 1 197 ? -3.505 -6.728 3.910 1.00 98.38 197 ALA A N 1
ATOM 1516 C CA . ALA A 1 197 ? -4.533 -6.200 4.806 1.00 98.38 197 ALA A CA 1
ATOM 1517 C C . ALA A 1 197 ? -5.452 -5.166 4.133 1.00 98.38 197 ALA A C 1
ATOM 1519 O O . ALA A 1 197 ? -6.610 -5.040 4.530 1.00 98.38 197 ALA A O 1
ATOM 1520 N N . ARG A 1 198 ? -5.007 -4.459 3.082 1.00 98.06 198 ARG A N 1
ATOM 1521 C CA . ARG A 1 198 ? -5.857 -3.547 2.290 1.00 98.06 198 ARG A CA 1
ATOM 1522 C C . ARG A 1 198 ? -6.907 -4.274 1.457 1.00 98.06 198 ARG A C 1
ATOM 1524 O O . ARG A 1 198 ? -8.010 -3.752 1.320 1.00 98.06 198 ARG A O 1
ATOM 1531 N N . ARG A 1 199 ? -6.551 -5.417 0.865 1.00 97.75 199 ARG A N 1
ATOM 1532 C CA . ARG A 1 199 ? -7.331 -6.068 -0.205 1.00 97.75 199 ARG A CA 1
ATOM 1533 C C . ARG A 1 199 ? -7.924 -7.420 0.186 1.00 97.75 199 ARG A C 1
ATOM 1535 O O . ARG A 1 199 ? -8.866 -7.871 -0.456 1.00 97.75 199 ARG A O 1
ATOM 1542 N N . LEU A 1 200 ? -7.407 -8.065 1.230 1.00 97.50 200 LEU A N 1
ATOM 1543 C CA . LEU A 1 200 ? -7.846 -9.390 1.660 1.00 97.50 200 LEU A CA 1
ATOM 1544 C C . LEU A 1 200 ? -9.354 -9.377 1.979 1.00 97.50 200 LEU A C 1
ATOM 1546 O O . LEU A 1 200 ? -9.816 -8.415 2.605 1.00 97.50 200 LEU A O 1
ATOM 1550 N N . PRO A 1 201 ? -10.134 -10.401 1.584 1.00 95.94 201 PRO A N 1
ATOM 1551 C CA . PRO A 1 201 ? -11.544 -10.497 1.952 1.00 95.94 201 PRO A CA 1
ATOM 1552 C C . PRO A 1 201 ? -11.745 -10.360 3.465 1.00 95.94 201 PRO A C 1
ATOM 1554 O O . PRO A 1 201 ? -10.990 -10.947 4.242 1.00 95.94 201 PRO A O 1
ATOM 1557 N N . VAL A 1 202 ? -12.773 -9.614 3.887 1.00 95.81 202 VAL A N 1
ATOM 1558 C CA . VAL A 1 202 ? -13.023 -9.303 5.311 1.00 95.81 202 VAL A CA 1
ATOM 1559 C C . VAL A 1 202 ? -13.125 -10.574 6.159 1.00 95.81 202 VAL A C 1
ATOM 1561 O O . VAL A 1 202 ? -12.585 -10.611 7.258 1.00 95.81 202 VAL A O 1
ATOM 1564 N N . ALA A 1 203 ? -13.702 -11.652 5.618 1.00 94.75 203 ALA A N 1
ATOM 1565 C CA . ALA A 1 203 ? -13.798 -12.950 6.292 1.00 94.75 203 ALA A CA 1
ATOM 1566 C C . ALA A 1 203 ? -12.435 -13.558 6.691 1.00 94.75 203 ALA A C 1
ATOM 1568 O O . ALA A 1 203 ? -12.355 -14.315 7.655 1.00 94.75 203 ALA A O 1
ATOM 1569 N N . LEU A 1 204 ? -11.358 -13.227 5.972 1.00 96.00 204 LEU A N 1
ATOM 1570 C CA . LEU A 1 204 ? -10.005 -13.729 6.228 1.00 96.00 204 LEU A CA 1
ATOM 1571 C C . LEU A 1 204 ? -9.144 -12.749 7.032 1.00 96.00 204 LEU A C 1
ATOM 1573 O O . LEU A 1 204 ? -8.129 -13.149 7.596 1.00 96.00 204 LEU A O 1
ATOM 1577 N N . LEU A 1 205 ? -9.538 -11.480 7.102 1.00 96.69 205 LEU A N 1
ATOM 1578 C CA . LEU A 1 205 ? -8.785 -10.417 7.759 1.00 96.69 205 LEU A CA 1
ATOM 1579 C C . LEU A 1 205 ? -8.504 -10.647 9.259 1.00 96.69 205 LEU A C 1
ATOM 1581 O O . LEU A 1 205 ? -7.424 -10.260 9.710 1.00 96.69 205 LEU A O 1
ATOM 1585 N N . PRO A 1 206 ? -9.364 -11.336 10.043 1.00 96.62 206 PRO A N 1
ATOM 1586 C CA . PRO A 1 206 ? -9.056 -11.602 11.441 1.00 96.62 206 PRO A CA 1
ATOM 1587 C C . PRO A 1 206 ? -7.799 -12.445 11.674 1.00 96.62 206 PRO A C 1
ATOM 1589 O O . PRO A 1 206 ? -7.279 -12.431 12.788 1.00 96.62 206 PRO A O 1
ATOM 1592 N N . SER A 1 207 ? -7.295 -13.164 10.662 1.00 96.31 207 SER A N 1
ATOM 1593 C CA . SER A 1 207 ? -6.022 -13.885 10.778 1.00 96.31 207 SER A CA 1
ATOM 1594 C C . SER A 1 207 ? -4.810 -12.949 10.851 1.00 96.31 207 SER A C 1
ATOM 1596 O O . SER A 1 207 ? -3.726 -13.402 11.191 1.00 96.31 207 SER A O 1
ATOM 1598 N N . MET A 1 208 ? -4.980 -11.663 10.525 1.00 98.00 208 MET A N 1
ATOM 1599 C CA . MET A 1 208 ? -3.931 -10.634 10.547 1.00 98.00 208 MET A CA 1
ATOM 1600 C C . MET A 1 208 ? -4.056 -9.677 11.743 1.00 98.00 208 MET A C 1
ATOM 1602 O O . MET A 1 208 ? -3.262 -8.755 11.883 1.00 98.00 208 MET A O 1
ATOM 1606 N N . ALA A 1 209 ? -5.028 -9.890 12.637 1.00 97.31 209 ALA A N 1
ATOM 1607 C CA . ALA A 1 209 ? -5.297 -9.001 13.774 1.00 97.31 209 ALA A CA 1
ATOM 1608 C C . ALA A 1 209 ? -4.132 -8.884 14.775 1.00 97.31 209 ALA A C 1
ATOM 1610 O O . ALA A 1 209 ? -4.094 -7.948 15.562 1.00 97.31 209 ALA A O 1
ATOM 1611 N N . ARG A 1 210 ? -3.187 -9.830 14.746 1.00 97.06 210 ARG A N 1
ATOM 1612 C CA . ARG A 1 210 ? -1.984 -9.849 15.591 1.00 97.06 210 ARG A CA 1
ATOM 1613 C C . ARG A 1 210 ? -0.700 -9.707 14.775 1.00 97.06 210 ARG A C 1
ATOM 1615 O O . ARG A 1 210 ? 0.324 -10.265 15.158 1.00 97.06 210 ARG A O 1
ATOM 1622 N N . ASP A 1 211 ? -0.762 -9.033 13.626 1.00 98.56 211 ASP A N 1
ATOM 1623 C CA . ASP A 1 211 ? 0.446 -8.756 12.845 1.00 98.56 211 ASP A CA 1
ATOM 1624 C C . ASP A 1 211 ? 1.489 -8.041 13.714 1.00 98.56 211 ASP A C 1
ATOM 1626 O O . ASP A 1 211 ? 1.150 -7.196 14.546 1.00 98.56 211 ASP A O 1
ATOM 1630 N N . ALA A 1 212 ? 2.762 -8.380 13.528 1.00 97.69 212 ALA A N 1
ATOM 1631 C CA . ALA A 1 212 ? 3.847 -7.736 14.257 1.00 97.69 212 ALA A CA 1
ATOM 1632 C C . ALA A 1 212 ? 3.918 -6.230 13.948 1.00 97.69 212 ALA A C 1
ATOM 1634 O O . ALA A 1 212 ? 4.254 -5.432 14.824 1.00 97.69 212 ALA A O 1
ATOM 1635 N N . ASP A 1 213 ? 3.559 -5.835 12.724 1.00 98.38 213 ASP A N 1
ATOM 1636 C CA . ASP A 1 213 ? 3.595 -4.448 12.291 1.00 98.38 213 ASP A CA 1
ATOM 1637 C C . ASP A 1 213 ? 2.333 -3.676 12.703 1.00 98.38 213 ASP A C 1
ATOM 1639 O O . ASP A 1 213 ? 1.196 -4.075 12.435 1.00 98.38 213 ASP A O 1
ATOM 1643 N N . ARG A 1 214 ? 2.548 -2.520 13.335 1.00 97.81 214 ARG A N 1
ATOM 1644 C CA . ARG A 1 214 ? 1.485 -1.609 13.776 1.00 97.81 214 ARG A CA 1
ATOM 1645 C C . ARG A 1 214 ? 0.645 -1.093 12.604 1.00 97.81 214 ARG A C 1
ATOM 1647 O O . ARG A 1 214 ? -0.573 -1.012 12.732 1.00 97.81 214 ARG A O 1
ATOM 1654 N N . GLY A 1 215 ? 1.271 -0.741 11.479 1.00 97.50 215 GLY A N 1
ATOM 1655 C CA . GLY A 1 215 ? 0.588 -0.252 10.278 1.00 97.50 215 GLY A CA 1
ATOM 1656 C C . GLY A 1 215 ? -0.397 -1.276 9.725 1.00 97.50 215 GLY A C 1
ATOM 1657 O O . GLY A 1 215 ? -1.557 -0.950 9.461 1.00 97.50 215 GLY A O 1
ATOM 1658 N N . VAL A 1 216 ? 0.026 -2.538 9.671 1.00 98.56 216 VAL A N 1
ATOM 1659 C CA . VAL A 1 216 ? -0.837 -3.654 9.269 1.00 98.56 216 VAL A CA 1
ATOM 1660 C C . VAL A 1 216 ? -2.009 -3.822 10.237 1.00 98.56 216 VAL A C 1
ATOM 1662 O O . VAL A 1 216 ? -3.155 -3.903 9.788 1.00 98.56 216 VAL A O 1
ATOM 1665 N N . ARG A 1 217 ? -1.769 -3.816 11.559 1.00 98.56 217 ARG A N 1
ATOM 1666 C CA . ARG A 1 217 ? -2.855 -3.911 12.555 1.00 98.56 217 ARG A CA 1
ATOM 1667 C C . ARG A 1 217 ? -3.831 -2.741 12.461 1.00 98.56 217 ARG A C 1
ATOM 1669 O O . ARG A 1 217 ? -5.036 -2.972 12.521 1.00 98.56 217 ARG A O 1
ATOM 1676 N N . MET A 1 218 ? -3.357 -1.518 12.215 1.00 97.88 218 MET A N 1
ATOM 1677 C CA . MET A 1 218 ? -4.238 -0.381 11.930 1.00 97.88 218 MET A CA 1
ATOM 1678 C C . MET A 1 218 ? -5.105 -0.658 10.697 1.00 97.88 218 MET A C 1
ATOM 1680 O O . MET A 1 218 ? -6.324 -0.540 10.786 1.00 97.88 218 MET A O 1
ATOM 1684 N N . ARG A 1 219 ? -4.534 -1.119 9.573 1.00 97.69 219 ARG A N 1
ATOM 1685 C CA . ARG A 1 219 ? -5.336 -1.446 8.377 1.00 97.69 219 ARG A CA 1
ATOM 1686 C C . ARG A 1 219 ? -6.358 -2.546 8.602 1.00 97.69 219 ARG A C 1
ATOM 1688 O O . ARG A 1 219 ? -7.446 -2.502 8.026 1.00 97.69 219 ARG A O 1
ATOM 1695 N N . VAL A 1 220 ? -6.023 -3.521 9.438 1.00 98.19 220 VAL A N 1
ATOM 1696 C CA . VAL A 1 220 ? -6.955 -4.562 9.866 1.00 98.19 220 VAL A CA 1
ATOM 1697 C C . VAL A 1 220 ? -8.092 -3.946 10.688 1.00 98.19 220 VAL A C 1
ATOM 1699 O O . VAL A 1 220 ? -9.263 -4.133 10.351 1.00 98.19 220 VAL A O 1
ATOM 1702 N N . ALA A 1 221 ? -7.760 -3.145 11.702 1.00 97.31 221 ALA A N 1
ATOM 1703 C CA . ALA A 1 221 ? -8.716 -2.454 12.562 1.00 97.31 221 ALA A CA 1
ATOM 1704 C C . ALA A 1 221 ? -9.594 -1.443 11.814 1.00 97.31 221 ALA A C 1
ATOM 1706 O O . ALA A 1 221 ? -10.674 -1.132 12.296 1.00 97.31 221 ALA A O 1
ATOM 1707 N N . GLU A 1 222 ? -9.187 -0.942 10.646 1.00 96.44 222 GLU A N 1
ATOM 1708 C CA . GLU A 1 222 ? -10.005 -0.069 9.790 1.00 96.44 222 GLU A CA 1
ATOM 1709 C C . GLU A 1 222 ? -11.095 -0.807 9.016 1.00 96.44 222 GLU A C 1
ATOM 1711 O O . GLU A 1 222 ? -12.107 -0.209 8.657 1.00 96.44 222 GLU A O 1
ATOM 1716 N N . ARG A 1 223 ? -10.886 -2.096 8.742 1.00 97.00 223 ARG A N 1
ATOM 1717 C CA . ARG A 1 223 ? -11.744 -2.887 7.852 1.00 97.00 223 ARG A CA 1
ATOM 1718 C C . ARG A 1 223 ? -12.529 -3.980 8.565 1.00 97.00 223 ARG A C 1
ATOM 1720 O O . ARG A 1 223 ? -13.478 -4.495 7.990 1.00 97.00 223 ARG A O 1
ATOM 1727 N N . LEU A 1 224 ? -12.128 -4.382 9.772 1.00 96.38 224 LEU A N 1
ATOM 1728 C CA . LEU A 1 224 ? -12.855 -5.400 10.528 1.00 96.38 224 LEU A CA 1
ATOM 1729 C C . LEU A 1 224 ? -14.191 -4.874 11.040 1.00 96.38 224 LEU A C 1
ATOM 1731 O O . LEU A 1 224 ? -14.251 -3.795 11.621 1.00 96.38 224 LEU A O 1
ATOM 1735 N N . ASP A 1 225 ? -15.235 -5.680 10.913 1.00 93.44 225 ASP A N 1
ATOM 1736 C CA . ASP A 1 225 ? -16.531 -5.398 11.521 1.00 93.44 225 ASP A CA 1
ATOM 1737 C C . ASP A 1 225 ? -16.700 -6.128 12.856 1.00 93.44 225 ASP A C 1
ATOM 1739 O O . ASP A 1 225 ? -15.891 -6.972 13.268 1.00 93.44 225 ASP A O 1
ATOM 1743 N N . MET A 1 226 ? -17.778 -5.794 13.557 1.00 94.12 226 MET A N 1
ATOM 1744 C CA . MET A 1 226 ? -18.196 -6.522 14.748 1.00 94.12 226 MET A CA 1
ATOM 1745 C C . MET A 1 226 ? -18.614 -7.959 14.385 1.00 94.12 226 MET A C 1
ATOM 1747 O O . MET A 1 226 ? -19.194 -8.177 13.325 1.00 94.12 226 MET A O 1
ATOM 1751 N N . PRO A 1 227 ? -18.342 -8.958 15.246 1.00 94.06 227 PRO A N 1
ATOM 1752 C CA . PRO A 1 227 ? -17.650 -8.863 16.534 1.00 94.06 227 PRO A CA 1
ATOM 1753 C C . PRO A 1 227 ? -16.119 -8.994 16.426 1.00 94.06 227 PRO A C 1
ATOM 1755 O O . PRO A 1 227 ? -15.433 -8.980 17.444 1.00 94.06 227 PRO A O 1
ATOM 1758 N N . ALA A 1 228 ? -15.551 -9.155 15.224 1.00 95.31 228 ALA A N 1
ATOM 1759 C CA . ALA A 1 228 ? -14.120 -9.408 15.052 1.00 95.31 228 ALA A CA 1
ATOM 1760 C C . ALA A 1 228 ? -13.240 -8.250 15.546 1.00 95.31 228 ALA A C 1
ATOM 1762 O O . ALA A 1 228 ? -12.178 -8.511 16.107 1.00 95.31 228 ALA A O 1
ATOM 1763 N N . LEU A 1 229 ? -13.707 -7.007 15.396 1.00 96.06 229 LEU A N 1
ATOM 1764 C CA . LEU A 1 229 ? -13.021 -5.808 15.880 1.00 96.06 229 LEU A CA 1
ATOM 1765 C C . LEU A 1 229 ? -12.743 -5.840 17.396 1.00 96.06 229 LEU A C 1
ATOM 1767 O O . LEU A 1 229 ? -11.679 -5.402 17.825 1.00 96.06 229 LEU A O 1
ATOM 1771 N N . LEU A 1 230 ? -13.638 -6.430 18.204 1.00 94.38 230 LEU A N 1
ATOM 1772 C CA . LEU A 1 230 ? -13.453 -6.527 19.661 1.00 94.38 230 LEU A CA 1
ATOM 1773 C C . LEU A 1 230 ? -12.198 -7.302 20.059 1.00 94.38 230 LEU A C 1
ATOM 1775 O O . LEU A 1 230 ? -11.643 -7.061 21.123 1.00 94.38 230 LEU A O 1
ATOM 1779 N N . ARG A 1 231 ? -11.712 -8.210 19.207 1.00 94.25 231 ARG A N 1
ATOM 1780 C CA . ARG A 1 231 ? -10.507 -9.002 19.498 1.00 94.25 231 ARG A CA 1
ATOM 1781 C C . ARG A 1 231 ? -9.213 -8.190 19.468 1.00 94.25 231 ARG A C 1
ATOM 1783 O O . ARG A 1 231 ? -8.165 -8.745 19.783 1.00 94.25 231 ARG A O 1
ATOM 1790 N N . MET A 1 232 ? -9.280 -6.925 19.060 1.00 96.75 232 MET A N 1
ATOM 1791 C CA . MET A 1 232 ? -8.140 -6.015 18.994 1.00 96.75 232 MET A CA 1
ATOM 1792 C C . MET A 1 232 ? -8.210 -4.901 20.046 1.00 96.75 232 MET A C 1
ATOM 1794 O O . MET A 1 232 ? -7.334 -4.048 20.063 1.00 96.75 232 MET A O 1
ATOM 1798 N N . VAL A 1 233 ? -9.240 -4.876 20.903 1.00 95.75 233 VAL A N 1
ATOM 1799 C CA . VAL A 1 233 ? -9.464 -3.779 21.864 1.00 95.75 233 VAL A CA 1
ATOM 1800 C C . VAL A 1 233 ? -8.272 -3.565 22.807 1.00 95.75 233 VAL A C 1
ATOM 1802 O O . VAL A 1 233 ? -7.943 -2.426 23.112 1.00 95.75 233 VAL A O 1
ATOM 1805 N N . ASP A 1 234 ? -7.565 -4.645 23.145 1.00 95.31 234 ASP A N 1
ATOM 1806 C CA . ASP A 1 234 ? -6.365 -4.647 23.988 1.00 95.31 234 ASP A CA 1
ATOM 1807 C C . ASP A 1 234 ? -5.055 -4.619 23.170 1.00 95.31 234 ASP A C 1
ATOM 1809 O O . ASP A 1 234 ? -4.043 -5.188 23.586 1.00 95.31 234 ASP A O 1
ATOM 1813 N N . ASP A 1 235 ? -5.056 -4.035 21.962 1.00 98.31 235 ASP A N 1
ATOM 1814 C CA . ASP A 1 235 ? -3.831 -3.919 21.157 1.00 98.31 235 ASP A CA 1
ATOM 1815 C C . ASP A 1 235 ? -2.721 -3.226 21.956 1.00 98.31 235 ASP A C 1
ATOM 1817 O O . ASP A 1 235 ? -2.965 -2.257 22.674 1.00 98.31 235 ASP A O 1
ATOM 1821 N N . ALA A 1 236 ? -1.479 -3.686 21.811 1.00 96.88 236 ALA A N 1
ATOM 1822 C CA . ALA A 1 236 ? -0.350 -3.083 22.512 1.00 96.88 236 ALA A CA 1
ATOM 1823 C C . ALA A 1 236 ? -0.136 -1.605 22.124 1.00 96.88 236 ALA A C 1
ATOM 1825 O O . ALA A 1 236 ? 0.327 -0.812 22.945 1.00 96.88 236 ALA A O 1
ATOM 1826 N N . ASP A 1 237 ? -0.493 -1.221 20.895 1.00 98.25 237 ASP A N 1
ATOM 1827 C CA . ASP A 1 237 ? -0.308 0.135 20.389 1.00 98.25 237 ASP A CA 1
ATOM 1828 C C . ASP A 1 237 ? -1.536 1.020 20.636 1.00 98.25 237 ASP A C 1
ATOM 1830 O O . ASP A 1 237 ? -2.652 0.711 20.212 1.00 98.25 237 ASP A O 1
ATOM 1834 N N . ALA A 1 238 ? -1.315 2.163 21.285 1.00 97.56 238 ALA A N 1
ATOM 1835 C CA . ALA A 1 238 ? -2.380 3.096 21.633 1.00 97.56 238 ALA A CA 1
ATOM 1836 C C . ALA A 1 238 ? -3.105 3.683 20.415 1.00 97.56 238 ALA A C 1
ATOM 1838 O O . ALA A 1 238 ? -4.307 3.927 20.488 1.00 97.56 238 ALA A O 1
ATOM 1839 N N . GLU A 1 239 ? -2.425 3.865 19.278 1.00 97.12 239 GLU A N 1
ATOM 1840 C CA . GLU A 1 239 ? -3.089 4.383 18.081 1.00 97.12 239 GLU A CA 1
ATOM 1841 C C . GLU A 1 239 ? -4.028 3.342 17.470 1.00 97.12 239 GLU A C 1
ATOM 1843 O O . GLU A 1 239 ? -5.113 3.686 17.001 1.00 97.12 239 GLU A O 1
ATOM 1848 N N . VAL A 1 240 ? -3.658 2.057 17.522 1.00 98.00 240 VAL A N 1
ATOM 1849 C CA . VAL A 1 240 ? -4.560 0.973 17.110 1.00 98.00 240 VAL A CA 1
ATOM 1850 C C . VAL A 1 240 ? -5.794 0.960 18.014 1.00 98.00 240 VAL A C 1
ATOM 1852 O O . VAL A 1 240 ? -6.915 0.968 17.502 1.00 98.00 240 VAL A O 1
ATOM 1855 N N . ARG A 1 241 ? -5.613 1.034 19.341 1.00 98.12 241 ARG A N 1
ATOM 1856 C CA . ARG A 1 241 ? -6.731 1.114 20.300 1.00 98.12 241 ARG A CA 1
ATOM 1857 C C . ARG A 1 241 ? -7.599 2.352 20.079 1.00 98.12 241 ARG A C 1
ATOM 1859 O O . ARG A 1 241 ? -8.821 2.230 20.068 1.00 98.12 241 ARG A O 1
ATOM 1866 N N . ARG A 1 242 ? -7.006 3.515 19.787 1.00 96.69 242 ARG A N 1
ATOM 1867 C CA . ARG A 1 242 ? -7.731 4.752 19.440 1.00 96.69 242 ARG A CA 1
ATOM 1868 C C . ARG A 1 242 ? -8.558 4.580 18.168 1.00 96.69 242 ARG A C 1
ATOM 1870 O O . ARG A 1 242 ? -9.732 4.947 18.136 1.00 96.69 242 ARG A O 1
ATOM 1877 N N . ARG A 1 243 ? -7.984 3.971 17.125 1.00 95.94 243 ARG A N 1
ATOM 1878 C CA . ARG A 1 243 ? -8.687 3.691 15.862 1.00 95.94 243 ARG A CA 1
ATOM 1879 C C . ARG A 1 243 ? -9.854 2.724 16.062 1.00 95.94 243 ARG A C 1
ATOM 1881 O O . ARG A 1 243 ? -10.895 2.890 15.426 1.00 95.94 243 ARG A O 1
ATOM 1888 N N . ILE A 1 244 ? -9.690 1.744 16.949 1.00 97.06 244 ILE A N 1
ATOM 1889 C CA . ILE A 1 244 ? -10.748 0.813 17.353 1.00 97.06 244 ILE A CA 1
ATOM 1890 C C . ILE A 1 244 ? -11.828 1.553 18.128 1.00 97.06 244 ILE A C 1
ATOM 1892 O O . ILE A 1 244 ? -12.995 1.439 17.757 1.00 97.06 244 ILE A O 1
ATOM 1896 N N . ALA A 1 245 ? -11.452 2.353 19.132 1.00 96.25 245 ALA A N 1
ATOM 1897 C CA . ALA A 1 245 ? -12.367 3.189 19.896 1.00 96.25 245 ALA A CA 1
ATOM 1898 C C . ALA A 1 245 ? -13.239 3.997 18.939 1.00 96.25 245 ALA A C 1
ATOM 1900 O O . ALA A 1 245 ? -14.452 3.836 18.978 1.00 96.25 245 ALA A O 1
ATOM 1901 N N . ALA A 1 246 ? -12.641 4.703 17.971 1.00 94.81 246 ALA A N 1
ATOM 1902 C CA . ALA A 1 246 ? -13.325 5.496 16.944 1.00 94.81 246 ALA A CA 1
ATOM 1903 C C . ALA A 1 246 ? -14.334 4.717 16.070 1.00 94.81 246 ALA A C 1
ATOM 1905 O O . ALA A 1 246 ? -15.188 5.327 15.425 1.00 94.81 246 ALA A O 1
ATOM 1906 N N . ARG A 1 247 ? -14.275 3.380 16.045 1.00 95.12 247 ARG A N 1
ATOM 1907 C CA . ARG A 1 247 ? -15.183 2.514 15.271 1.00 95.12 247 ARG A CA 1
ATOM 1908 C C . ARG A 1 247 ? -16.125 1.667 16.122 1.00 95.12 247 ARG A C 1
ATOM 1910 O O . ARG A 1 247 ? -17.121 1.178 15.592 1.00 95.12 247 ARG A O 1
ATOM 1917 N N . LEU A 1 248 ? -15.852 1.485 17.413 1.00 95.00 248 LEU A N 1
ATOM 1918 C CA . LEU A 1 248 ? -16.734 0.710 18.283 1.00 95.00 248 LEU A CA 1
ATOM 1919 C C . LEU A 1 248 ? -18.125 1.363 18.374 1.00 95.00 248 LEU A C 1
ATOM 1921 O O . LEU A 1 248 ? -18.222 2.596 18.410 1.00 95.00 248 LEU A O 1
ATOM 1925 N N . PRO A 1 249 ? -19.207 0.561 18.437 1.00 94.19 249 PRO A N 1
ATOM 1926 C CA . PRO A 1 249 ? -20.522 1.048 18.833 1.00 94.19 249 PRO A CA 1
ATOM 1927 C C . PRO A 1 249 ? -20.449 1.765 20.183 1.00 94.19 249 PRO A C 1
ATOM 1929 O O . PRO A 1 249 ? -19.803 1.269 21.106 1.00 94.19 249 PRO A O 1
ATOM 1932 N N . ALA A 1 250 ? -21.147 2.897 20.314 1.00 93.06 250 ALA A N 1
ATOM 1933 C CA . ALA A 1 250 ? -21.080 3.746 21.505 1.00 93.06 250 ALA A CA 1
ATOM 1934 C C . ALA A 1 250 ? -21.281 2.987 22.839 1.00 93.06 250 ALA A C 1
ATOM 1936 O O . ALA A 1 250 ? -20.496 3.220 23.760 1.00 93.06 250 ALA A O 1
ATOM 1937 N N . PRO A 1 251 ? -22.219 2.020 22.962 1.00 91.06 251 PRO A N 1
ATOM 1938 C CA . PRO A 1 251 ? -22.396 1.261 24.204 1.00 91.06 251 PRO A CA 1
ATOM 1939 C C . PRO A 1 251 ? -21.184 0.419 24.634 1.00 91.06 251 PRO A C 1
ATOM 1941 O O . PRO A 1 251 ? -21.085 0.056 25.800 1.00 91.06 251 PRO A O 1
ATOM 1944 N N . LEU A 1 252 ? -20.265 0.095 23.718 1.00 94.25 252 LEU A N 1
ATOM 1945 C CA . LEU A 1 252 ? -19.086 -0.732 24.002 1.00 94.25 252 LEU A CA 1
ATOM 1946 C C . LEU A 1 252 ? -17.844 0.090 24.367 1.00 94.25 252 LEU A C 1
ATOM 1948 O O . LEU A 1 252 ? -16.831 -0.485 24.759 1.00 94.25 252 LEU A O 1
ATOM 1952 N N . LEU A 1 253 ? -17.909 1.422 24.272 1.00 95.00 253 LEU A N 1
ATOM 1953 C CA . LEU A 1 253 ? -16.781 2.302 24.598 1.00 95.00 253 LEU A CA 1
ATOM 1954 C C . LEU A 1 253 ? -16.410 2.275 26.084 1.00 95.00 253 LEU A C 1
ATOM 1956 O O . LEU A 1 253 ? -15.264 2.552 26.424 1.00 95.00 253 LEU A O 1
ATOM 1960 N N . GLY A 1 254 ? -17.339 1.872 26.956 1.00 92.44 254 GLY A N 1
ATOM 1961 C CA . GLY A 1 254 ? -17.074 1.695 28.386 1.00 92.44 254 GLY A CA 1
ATOM 1962 C C . GLY A 1 254 ? -15.922 0.725 28.675 1.00 92.44 254 GLY A C 1
ATOM 1963 O O . GLY A 1 254 ? -15.220 0.895 29.667 1.00 92.44 254 GLY A O 1
ATOM 1964 N N . ASN A 1 255 ? -15.662 -0.229 27.773 1.00 91.69 255 ASN A N 1
ATOM 1965 C CA . ASN A 1 255 ? -14.571 -1.199 27.909 1.00 91.69 255 ASN A CA 1
ATOM 1966 C C . ASN A 1 255 ? -13.173 -0.558 27.849 1.00 91.69 255 ASN A C 1
ATOM 1968 O O . ASN A 1 255 ? -12.210 -1.176 28.286 1.00 91.69 255 ASN A O 1
ATOM 1972 N N . LEU A 1 256 ? -13.058 0.658 27.307 1.00 95.38 256 LEU A N 1
ATOM 1973 C CA . LEU A 1 256 ? -11.792 1.369 27.116 1.00 95.38 256 LEU A CA 1
ATOM 1974 C C . LEU A 1 256 ? -11.593 2.524 28.115 1.00 95.38 256 LEU A C 1
ATOM 1976 O O . LEU A 1 256 ? -10.615 3.256 28.011 1.00 95.38 256 LEU A O 1
ATOM 1980 N N . LEU A 1 257 ? -12.496 2.717 29.086 1.00 94.38 257 LEU A N 1
ATOM 1981 C CA . LEU A 1 257 ? -12.438 3.848 30.028 1.00 94.38 257 LEU A CA 1
ATOM 1982 C C . LEU A 1 257 ? -11.113 3.936 30.795 1.00 94.38 257 LEU A C 1
ATOM 1984 O O . LEU A 1 257 ? -10.627 5.029 31.060 1.00 94.38 257 LEU A O 1
ATOM 1988 N N . GLY A 1 258 ? -10.539 2.785 31.144 1.00 94.44 258 GLY A N 1
ATOM 1989 C CA . GLY A 1 258 ? -9.273 2.684 31.868 1.00 94.44 258 GLY A CA 1
ATOM 1990 C C . GLY A 1 258 ? -8.034 2.634 30.975 1.00 94.44 258 GLY A C 1
ATOM 1991 O O . GLY A 1 258 ? -6.983 2.212 31.454 1.00 94.44 258 GLY A O 1
ATOM 1992 N N . ASP A 1 259 ? -8.137 2.981 29.687 1.00 98.06 259 ASP A N 1
ATOM 1993 C CA . ASP A 1 259 ? -6.981 2.961 28.789 1.00 98.06 259 ASP A CA 1
ATOM 1994 C C . ASP A 1 259 ? -5.871 3.880 29.310 1.00 98.06 259 ASP A C 1
ATOM 1996 O O . ASP A 1 259 ? -6.131 5.002 29.748 1.00 98.06 259 ASP A O 1
ATOM 2000 N N . ALA A 1 260 ? -4.623 3.416 29.255 1.00 97.19 260 ALA A N 1
ATOM 2001 C CA . ALA A 1 260 ? -3.475 4.187 29.715 1.00 97.19 260 ALA A CA 1
ATOM 2002 C C . ALA A 1 260 ? -3.226 5.442 28.859 1.00 97.19 260 ALA A C 1
ATOM 2004 O O . ALA A 1 260 ? -2.772 6.461 29.381 1.00 97.19 260 ALA A O 1
ATOM 2005 N N . ASP A 1 261 ? -3.528 5.391 27.558 1.00 98.12 261 ASP A N 1
ATOM 2006 C CA . ASP A 1 261 ? -3.324 6.519 26.652 1.00 98.12 261 ASP A CA 1
ATOM 2007 C C . ASP A 1 261 ? -4.542 7.447 26.672 1.00 98.12 261 ASP A C 1
ATOM 2009 O O . ASP A 1 261 ? -5.667 7.059 26.338 1.00 98.12 261 ASP A O 1
ATOM 2013 N N . TRP A 1 262 ? -4.305 8.702 27.049 1.00 97.69 262 TRP A N 1
ATOM 2014 C CA . TRP A 1 262 ? -5.354 9.709 27.162 1.00 97.69 262 TRP A CA 1
ATOM 2015 C C . TRP A 1 262 ? -6.080 9.949 25.834 1.00 97.69 262 TRP A C 1
ATOM 2017 O O . TRP A 1 262 ? -7.265 10.252 25.856 1.00 97.69 262 TRP A O 1
ATOM 2027 N N . ARG A 1 263 ? -5.442 9.739 24.671 1.00 97.50 263 ARG A N 1
ATOM 2028 C CA . ARG A 1 263 ? -6.080 9.933 23.354 1.00 97.50 263 ARG A CA 1
ATOM 2029 C C . ARG A 1 263 ? -7.159 8.895 23.081 1.00 97.50 263 ARG A C 1
ATOM 2031 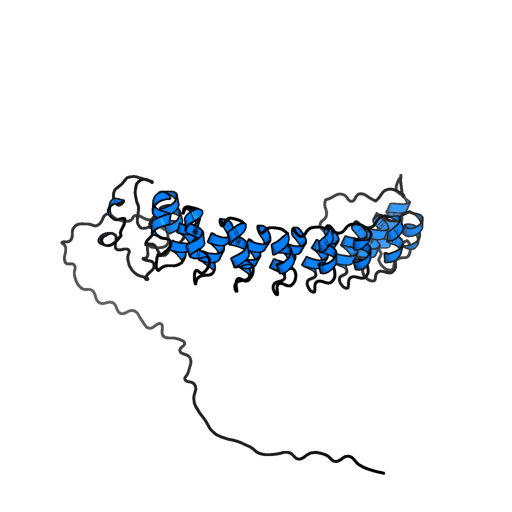O O . ARG A 1 263 ? -8.106 9.172 22.346 1.00 97.50 263 ARG A O 1
ATOM 2038 N N . VAL A 1 264 ? -7.040 7.702 23.668 1.00 98.00 264 VAL A N 1
ATOM 2039 C CA . VAL A 1 264 ? -8.104 6.693 23.623 1.00 98.00 264 VAL A CA 1
ATOM 2040 C C . VAL A 1 264 ? -9.262 7.137 24.513 1.00 98.00 264 VAL A C 1
ATOM 2042 O O . VAL A 1 264 ? -10.404 7.149 24.057 1.00 98.00 264 VAL A O 1
ATOM 2045 N N . ARG A 1 265 ? -8.979 7.586 25.743 1.00 98.06 265 ARG A N 1
ATOM 2046 C CA . ARG A 1 265 ? -10.006 8.111 26.665 1.00 98.06 265 ARG A CA 1
ATOM 2047 C C . ARG A 1 265 ? -10.695 9.367 26.125 1.00 98.06 265 ARG A C 1
ATOM 2049 O O . ARG A 1 265 ? -11.903 9.527 26.271 1.00 98.06 265 ARG A O 1
ATOM 2056 N N . TRP A 1 266 ? -9.966 10.202 25.397 1.00 97.25 266 TRP A N 1
ATOM 2057 C CA . TRP A 1 266 ? -10.489 11.361 24.682 1.00 97.25 266 TRP A CA 1
ATOM 2058 C C . TRP A 1 266 ? -11.499 10.953 23.600 1.00 97.25 266 TRP A C 1
ATOM 2060 O O . TRP A 1 266 ? -12.585 11.524 23.494 1.00 97.25 266 TRP A O 1
ATOM 2070 N N . GLU A 1 267 ? -11.200 9.895 22.840 1.00 96.94 267 GLU A N 1
ATOM 2071 C CA . GLU A 1 267 ? -12.123 9.344 21.841 1.00 96.94 267 GLU A CA 1
ATOM 2072 C C . GLU A 1 267 ? -13.413 8.802 22.490 1.00 96.94 267 GLU A C 1
ATOM 2074 O O . GLU A 1 267 ? -14.503 8.927 21.922 1.00 96.94 267 GLU A O 1
ATOM 2079 N N . ILE A 1 268 ? -13.314 8.263 23.711 1.00 96.94 268 ILE A N 1
ATOM 2080 C CA . ILE A 1 268 ? -14.469 7.857 24.527 1.00 96.94 268 ILE A CA 1
ATOM 2081 C C . ILE A 1 268 ? -15.274 9.086 24.956 1.00 96.94 268 ILE A C 1
ATOM 2083 O O . ILE A 1 268 ? -16.480 9.111 24.717 1.00 96.94 268 ILE A O 1
ATOM 2087 N N . ALA A 1 269 ? -14.638 10.124 25.511 1.00 96.75 269 ALA A N 1
ATOM 2088 C CA . ALA A 1 269 ? -15.311 11.372 25.893 1.00 96.75 269 ALA A CA 1
ATOM 2089 C C . ALA A 1 269 ? -16.075 12.006 24.717 1.00 96.75 269 ALA A C 1
ATOM 2091 O O . ALA A 1 269 ? -17.150 12.577 24.904 1.00 96.75 269 ALA A O 1
ATOM 2092 N N . ARG A 1 270 ? -15.570 11.851 23.487 1.00 95.44 270 ARG A N 1
ATOM 2093 C CA . ARG A 1 270 ? -16.228 12.342 22.270 1.00 95.44 270 ARG A CA 1
ATOM 2094 C C . ARG A 1 270 ? -17.508 11.584 21.909 1.00 95.44 270 ARG A C 1
ATOM 2096 O O . ARG A 1 270 ? -18.474 12.207 21.463 1.00 95.44 270 ARG A O 1
ATOM 2103 N N . ARG A 1 271 ? -17.511 10.251 22.030 1.00 95.50 271 ARG A N 1
ATOM 2104 C CA . ARG A 1 271 ? -18.502 9.367 21.377 1.00 95.50 271 ARG A CA 1
ATOM 2105 C C . ARG A 1 271 ? -19.343 8.511 22.315 1.00 95.50 271 ARG A C 1
ATOM 2107 O O . ARG A 1 271 ? -20.362 7.980 21.878 1.00 95.50 271 ARG A O 1
ATOM 2114 N N . ALA A 1 272 ? -18.915 8.319 23.555 1.00 95.75 272 ALA A N 1
ATOM 2115 C CA . ALA A 1 272 ? -19.612 7.445 24.480 1.00 95.75 272 ALA A CA 1
ATOM 2116 C C . ALA A 1 272 ? -20.962 8.035 24.920 1.00 95.75 272 ALA A C 1
ATOM 2118 O O . ALA A 1 272 ? -21.158 9.252 24.870 1.00 95.75 272 ALA A O 1
ATOM 2119 N N . PRO A 1 273 ? -21.903 7.186 25.368 1.00 94.94 273 PRO A N 1
ATOM 2120 C CA . PRO A 1 273 ? -23.143 7.639 25.980 1.00 94.94 273 PRO A CA 1
ATOM 2121 C C . PRO A 1 273 ? -22.878 8.562 27.183 1.00 94.94 273 PRO A C 1
ATOM 2123 O O . PRO A 1 273 ? -21.898 8.340 27.901 1.00 94.94 273 PRO A O 1
ATOM 2126 N N . PRO A 1 274 ? -23.771 9.520 27.493 1.00 94.38 274 PRO A N 1
ATOM 2127 C CA . PRO A 1 274 ? -23.581 10.478 28.590 1.00 94.38 274 PRO A CA 1
ATOM 2128 C C . PRO A 1 274 ? -23.249 9.838 29.945 1.00 94.38 274 PRO A C 1
ATOM 2130 O O . PRO A 1 274 ? -22.405 10.343 30.681 1.00 94.38 274 PRO A O 1
ATOM 2133 N N . GLY A 1 275 ? -23.863 8.688 30.249 1.00 94.56 275 GLY A N 1
ATOM 2134 C CA . GLY A 1 275 ? -23.601 7.935 31.481 1.00 94.56 275 GLY A CA 1
ATOM 2135 C C . GLY A 1 275 ? -22.187 7.347 31.583 1.00 94.56 275 GLY A C 1
ATOM 2136 O O . GLY A 1 275 ? -21.743 7.045 32.682 1.00 94.56 275 GLY A O 1
ATOM 2137 N N . ILE A 1 276 ? -21.473 7.205 30.463 1.00 95.44 276 ILE A N 1
ATOM 2138 C CA . ILE A 1 276 ? -20.044 6.863 30.429 1.00 95.44 276 ILE A CA 1
ATOM 2139 C C . ILE A 1 276 ? -19.198 8.141 30.467 1.00 95.44 276 ILE A C 1
ATOM 2141 O O . ILE A 1 276 ? -18.217 8.198 31.199 1.00 95.44 276 ILE A O 1
ATOM 2145 N N . VAL A 1 277 ? -19.595 9.186 29.733 1.00 96.50 277 VAL A N 1
ATOM 2146 C CA . VAL A 1 277 ? -18.859 10.465 29.667 1.00 96.50 277 VAL A CA 1
ATOM 2147 C C . VAL A 1 277 ? -18.734 11.133 31.040 1.00 96.50 277 VAL A C 1
ATOM 2149 O O . VAL A 1 277 ? -17.696 11.718 31.335 1.00 96.50 277 VAL A O 1
ATOM 2152 N N . VAL A 1 278 ? -19.745 11.015 31.909 1.00 97.12 278 VAL A N 1
ATOM 2153 C CA . VAL A 1 278 ? -19.694 11.563 33.280 1.00 97.12 278 VAL A CA 1
ATOM 2154 C C . VAL A 1 278 ? -18.522 11.012 34.102 1.00 97.12 278 VAL A C 1
ATOM 2156 O O . VAL A 1 278 ? -17.999 11.716 34.958 1.00 97.12 278 VAL A O 1
ATOM 2159 N N . LEU A 1 279 ? -18.066 9.790 33.808 1.00 96.81 279 LEU A N 1
ATOM 2160 C CA . LEU A 1 279 ? -16.943 9.149 34.498 1.00 96.81 279 LEU A CA 1
ATOM 2161 C C . LEU A 1 279 ? -15.580 9.750 34.109 1.00 96.81 279 LEU A C 1
ATOM 2163 O O . LEU A 1 279 ? -14.586 9.449 34.758 1.00 96.81 279 LEU A O 1
ATOM 2167 N N . LEU A 1 280 ? -15.533 10.591 33.070 1.00 97.31 280 LEU A N 1
ATOM 2168 C CA . LEU A 1 280 ? -14.325 11.246 32.555 1.00 97.31 280 LEU A CA 1
ATOM 2169 C C . LEU A 1 280 ? -14.209 12.722 32.991 1.00 97.31 280 LEU A C 1
ATOM 2171 O O . LEU A 1 280 ? -13.348 13.444 32.500 1.00 97.31 280 LEU A O 1
ATOM 2175 N N . LEU A 1 281 ? -15.083 13.202 33.887 1.00 97.56 281 LEU A N 1
ATOM 2176 C CA . LEU A 1 281 ? -15.052 14.587 34.390 1.00 97.56 281 LEU A CA 1
ATOM 2177 C C . LEU A 1 281 ? -13.852 14.896 35.299 1.00 97.56 281 LEU A C 1
ATOM 2179 O O . LEU A 1 281 ? -13.461 16.067 35.389 1.00 97.56 281 LEU A O 1
ATOM 2183 N N . ASP A 1 282 ? -13.318 13.847 35.925 1.00 96.00 282 ASP A N 1
ATOM 2184 C CA . ASP A 1 282 ? -12.166 13.842 36.833 1.00 96.00 282 ASP A CA 1
ATOM 2185 C C . ASP A 1 282 ? -11.030 12.960 36.267 1.00 96.00 282 ASP A C 1
ATOM 2187 O O . ASP A 1 282 ? -10.312 12.285 37.007 1.00 96.00 282 ASP A O 1
ATOM 2191 N N . ASP A 1 283 ? -10.909 12.898 34.936 1.00 98.19 283 ASP A N 1
ATOM 2192 C CA . ASP A 1 283 ? -9.801 12.211 34.271 1.00 98.19 283 ASP A CA 1
ATOM 2193 C C . ASP A 1 283 ? -8.449 12.842 34.655 1.00 98.19 283 ASP A C 1
ATOM 2195 O O . ASP A 1 283 ? -8.356 14.024 34.982 1.00 98.19 283 ASP A O 1
ATOM 2199 N N . ALA A 1 284 ? -7.377 12.050 34.602 1.00 96.81 284 ALA A N 1
ATOM 2200 C CA . ALA A 1 284 ? -6.028 12.539 34.876 1.00 96.81 284 ALA A CA 1
ATOM 2201 C C . ALA A 1 284 ? -5.525 13.548 33.827 1.00 96.81 284 ALA A C 1
ATOM 2203 O O . ALA A 1 284 ? -4.575 14.279 34.100 1.00 96.81 284 ALA A O 1
ATOM 2204 N N . ASP A 1 285 ? -6.117 13.547 32.632 1.00 98.12 285 ASP A N 1
ATOM 2205 C CA . ASP A 1 285 ? -5.783 14.460 31.546 1.00 98.12 285 ASP A CA 1
ATOM 2206 C C . ASP A 1 285 ? -6.830 15.582 31.410 1.00 98.12 285 ASP A C 1
ATOM 2208 O O . ASP A 1 285 ? -8.040 15.340 31.299 1.00 98.12 285 ASP A O 1
ATOM 2212 N N . ASP A 1 286 ? -6.354 16.828 31.403 1.00 97.50 286 ASP A N 1
ATOM 2213 C CA . ASP A 1 286 ? -7.203 18.020 31.371 1.00 97.50 286 ASP A CA 1
ATOM 2214 C C . ASP A 1 286 ? -7.996 18.156 30.060 1.00 97.50 286 ASP A C 1
ATOM 2216 O O . ASP A 1 286 ? -9.130 18.646 30.087 1.00 97.50 286 ASP A O 1
ATOM 2220 N N . GLU A 1 287 ? -7.460 17.694 28.923 1.00 97.00 287 GLU A N 1
ATOM 2221 C CA . GLU A 1 287 ? -8.148 17.750 27.624 1.00 97.00 287 GLU A CA 1
ATOM 2222 C C . GLU A 1 287 ? -9.319 16.766 27.579 1.00 97.00 287 GLU A C 1
ATOM 2224 O O . GLU A 1 287 ? -10.391 17.074 27.045 1.00 97.00 287 GLU A O 1
ATOM 2229 N N . VAL A 1 288 ? -9.156 15.592 28.198 1.00 97.88 288 VAL A N 1
ATOM 2230 C CA . VAL A 1 288 ? -10.245 14.619 28.362 1.00 97.88 288 VAL A CA 1
ATOM 2231 C C . VAL A 1 288 ? -11.350 15.212 29.240 1.00 97.88 288 VAL A C 1
ATOM 2233 O O . VAL A 1 288 ? -12.522 15.195 28.847 1.00 97.88 288 VAL A O 1
ATOM 2236 N N . CYS A 1 289 ? -10.985 15.823 30.373 1.00 97.88 289 CYS A N 1
ATOM 2237 C CA . CYS A 1 289 ? -11.928 16.514 31.255 1.00 97.88 289 CYS A CA 1
ATOM 2238 C C . CYS A 1 289 ? -12.665 17.656 30.541 1.00 97.88 289 CYS A C 1
ATOM 2240 O O . CYS A 1 289 ? -13.886 17.807 30.668 1.00 97.88 289 CYS A O 1
ATOM 2242 N N . ALA A 1 290 ? -11.932 18.485 29.793 1.00 96.88 290 ALA A N 1
ATOM 2243 C CA . ALA A 1 290 ? -12.480 19.609 29.047 1.00 96.88 290 ALA A CA 1
ATOM 2244 C C . ALA A 1 290 ? -13.478 19.133 27.985 1.00 96.88 290 ALA A C 1
ATOM 2246 O O . ALA A 1 290 ? -14.591 19.671 27.903 1.00 96.88 290 ALA A O 1
ATOM 2247 N N . LEU A 1 291 ? -13.134 18.083 27.229 1.00 96.44 291 LEU A N 1
ATOM 2248 C CA . LEU A 1 291 ? -14.034 17.506 26.238 1.00 96.44 291 LEU A CA 1
ATOM 2249 C C . LEU A 1 291 ? -15.276 16.892 26.890 1.00 96.44 291 LEU A C 1
ATOM 2251 O O . LEU A 1 291 ? -16.379 17.154 26.417 1.00 96.44 291 LEU A O 1
ATOM 2255 N N . ALA A 1 292 ? -15.134 16.144 27.988 1.00 97.06 292 ALA A N 1
ATOM 2256 C CA . ALA A 1 292 ? -16.266 15.563 28.712 1.00 97.06 292 ALA A CA 1
ATOM 2257 C C . ALA A 1 292 ? -17.238 16.647 29.219 1.00 97.06 292 ALA A C 1
ATOM 2259 O O . ALA A 1 292 ? -18.453 16.544 29.026 1.00 97.06 292 ALA A O 1
ATOM 2260 N N . ARG A 1 293 ? -16.717 17.748 29.783 1.00 97.00 293 ARG A N 1
ATOM 2261 C CA . ARG A 1 293 ? -17.529 18.909 30.199 1.00 97.00 293 ARG A CA 1
ATOM 2262 C C . ARG A 1 293 ? -18.235 19.563 29.016 1.00 97.00 293 ARG A C 1
ATOM 2264 O O . ARG A 1 293 ? -19.414 19.894 29.132 1.00 97.00 293 ARG A O 1
ATOM 2271 N N . ARG A 1 294 ? -17.542 19.744 27.887 1.00 95.25 294 ARG A N 1
ATOM 2272 C CA . ARG A 1 294 ? -18.133 20.283 26.651 1.00 95.25 294 ARG A CA 1
ATOM 2273 C C . ARG A 1 294 ? -19.237 19.362 26.128 1.00 95.25 294 ARG A C 1
ATOM 2275 O O . ARG A 1 294 ? -20.300 19.847 25.756 1.00 95.25 294 ARG A O 1
ATOM 2282 N N . ARG A 1 295 ? -19.011 18.047 26.161 1.00 94.31 295 ARG A N 1
ATOM 2283 C CA . ARG A 1 295 ? -19.941 17.007 25.707 1.00 94.31 295 ARG A CA 1
ATOM 2284 C C . ARG A 1 295 ? -21.237 16.987 26.501 1.00 94.31 295 ARG A C 1
ATOM 2286 O O . ARG A 1 295 ? -22.306 16.900 25.917 1.00 94.31 295 ARG A O 1
ATOM 2293 N N . LEU A 1 296 ? -21.153 17.105 27.821 1.00 94.88 296 LEU A N 1
ATOM 2294 C CA . LEU A 1 296 ? -22.332 17.104 28.692 1.00 94.88 296 LEU A CA 1
ATOM 2295 C C . LEU A 1 296 ? -23.117 18.424 28.654 1.00 94.88 296 LEU A C 1
ATOM 2297 O O . LEU A 1 296 ? -24.267 18.451 29.080 1.00 94.88 296 LEU A O 1
ATOM 2301 N N . ARG A 1 297 ? -22.511 19.507 28.148 1.00 94.88 297 ARG A N 1
ATOM 2302 C CA . ARG A 1 297 ? -23.154 20.821 27.975 1.00 94.88 297 ARG A CA 1
ATOM 2303 C C . ARG A 1 297 ? -23.729 21.051 26.575 1.00 94.88 297 ARG A C 1
ATOM 2305 O O . ARG A 1 297 ? -24.358 22.084 26.375 1.00 94.88 297 ARG A O 1
ATOM 2312 N N . SER A 1 298 ? -23.476 20.163 25.611 1.00 91.94 298 SER A N 1
ATOM 2313 C CA . SER A 1 298 ? -24.024 20.307 24.257 1.00 91.94 298 SER A CA 1
ATOM 2314 C C . SER A 1 298 ? -25.534 20.076 24.234 1.00 91.94 298 SER A C 1
ATOM 2316 O O . SER A 1 298 ? -26.041 19.346 25.082 1.00 91.94 298 SER A O 1
ATOM 2318 N N . ASP A 1 299 ? -26.215 20.612 23.219 1.00 88.44 299 ASP A N 1
ATOM 2319 C CA . ASP A 1 299 ? -27.672 20.489 23.051 1.00 88.44 299 ASP A CA 1
ATOM 2320 C C . ASP A 1 299 ? -28.151 19.028 23.009 1.00 88.44 299 ASP A C 1
ATOM 2322 O O . ASP A 1 299 ? -29.207 18.708 23.552 1.00 88.44 299 ASP A O 1
ATOM 2326 N N . ASP A 1 300 ? -27.343 18.132 22.425 1.00 89.44 300 ASP A N 1
ATOM 2327 C CA . ASP A 1 300 ? -27.562 16.685 22.462 1.00 89.44 300 ASP A CA 1
ATOM 2328 C C . ASP A 1 300 ? -26.293 15.917 22.899 1.00 89.44 300 ASP A C 1
ATOM 2330 O O . ASP A 1 300 ? -25.454 15.521 22.076 1.00 89.44 300 ASP A O 1
ATOM 2334 N N . PRO A 1 301 ? -26.142 15.641 24.210 1.00 84.12 301 PRO A N 1
ATOM 2335 C CA . PRO A 1 301 ? -25.028 14.859 24.744 1.00 84.12 301 PRO A CA 1
ATOM 2336 C C . PRO A 1 301 ? -25.004 13.397 24.271 1.00 84.12 301 PRO A C 1
ATOM 2338 O O . PRO A 1 301 ? -24.012 12.704 24.499 1.00 84.12 301 PRO A O 1
ATOM 2341 N N . SER A 1 302 ? -26.064 12.893 23.625 1.00 83.12 302 SER A N 1
ATOM 2342 C CA . SER A 1 302 ? -26.111 11.520 23.105 1.00 83.12 302 SER A CA 1
ATOM 2343 C C . SER A 1 302 ? -25.424 11.364 21.742 1.00 83.12 302 SER A C 1
ATOM 2345 O O . SER A 1 302 ? -24.924 10.282 21.436 1.00 83.12 302 SER A O 1
ATOM 2347 N N . GLN A 1 303 ? -25.308 12.449 20.964 1.00 86.19 303 GLN A N 1
ATOM 2348 C CA . GLN A 1 303 ? -24.772 12.450 19.590 1.00 86.19 303 GLN A CA 1
ATOM 2349 C C . GLN A 1 303 ? -23.324 12.909 19.512 1.00 86.19 303 GLN A C 1
ATOM 2351 O O . GLN A 1 303 ? -23.104 14.041 19.926 1.00 86.19 303 GLN A O 1
ATOM 2356 N N . PRO A 1 304 ? -22.350 12.108 19.034 1.00 85.25 304 PRO A N 1
ATOM 2357 C CA . PRO A 1 304 ? -20.922 12.432 19.090 1.00 85.25 304 PRO A CA 1
ATOM 2358 C C . PRO A 1 304 ? -20.579 13.897 18.823 1.00 85.25 304 PRO A C 1
ATOM 2360 O O . PRO A 1 304 ? -21.111 14.487 17.888 1.00 85.25 304 PRO A O 1
ATOM 2363 N N . LEU A 1 305 ? -19.650 14.470 19.596 1.00 85.12 305 LEU A N 1
ATOM 2364 C CA . LEU A 1 305 ? -19.176 15.821 19.291 1.00 85.12 305 LEU A CA 1
ATOM 2365 C C . LEU A 1 305 ? -18.457 15.828 17.941 1.00 85.12 305 LEU A C 1
ATOM 2367 O O . LEU A 1 305 ? -17.412 15.188 17.781 1.00 85.12 305 LEU A O 1
ATOM 2371 N N . GLU A 1 306 ? -19.008 16.583 16.996 1.00 80.94 306 GLU A N 1
ATOM 2372 C CA . GLU A 1 306 ? -18.308 16.940 15.772 1.00 80.94 306 GLU A CA 1
ATOM 2373 C C . GLU A 1 306 ? -17.128 17.847 16.129 1.00 80.94 306 GLU A C 1
ATOM 2375 O O . GLU A 1 306 ? -17.238 18.792 16.916 1.00 80.94 306 GLU A O 1
ATOM 2380 N N . LEU A 1 307 ? -15.965 17.507 15.588 1.00 73.75 307 LEU A N 1
ATOM 2381 C CA . LEU A 1 307 ? -14.784 18.349 15.674 1.00 73.75 307 LEU A CA 1
ATOM 2382 C C . LEU A 1 307 ? -14.738 19.140 14.379 1.00 73.75 307 LEU A C 1
ATOM 2384 O O . LEU A 1 307 ? -14.840 18.533 13.310 1.00 73.75 307 LEU A O 1
ATOM 2388 N N . ASP A 1 308 ? -14.540 20.452 14.464 1.00 65.56 308 ASP A N 1
ATOM 2389 C CA . ASP A 1 308 ? -14.175 21.224 13.282 1.00 65.56 308 ASP A CA 1
ATOM 2390 C C . ASP A 1 308 ? -12.933 20.573 12.669 1.00 65.56 308 ASP A C 1
ATOM 2392 O O . ASP A 1 308 ? -11.913 20.387 13.336 1.00 65.56 308 ASP A O 1
ATOM 2396 N N . SER A 1 309 ? -13.033 20.159 11.408 1.00 46.66 309 SER A N 1
ATOM 2397 C CA . SER A 1 309 ? -12.023 19.382 10.681 1.00 46.66 309 SER A CA 1
ATOM 2398 C C . SER A 1 309 ? -10.780 20.207 10.304 1.00 46.66 309 SER A C 1
ATOM 2400 O O . SER A 1 309 ? -10.267 20.101 9.194 1.00 46.66 309 SER A O 1
ATOM 2402 N N . GLY A 1 310 ? -10.303 21.056 11.213 1.00 40.78 310 GLY A N 1
ATOM 2403 C CA . GLY A 1 310 ? -9.286 22.073 10.973 1.00 40.78 310 GLY A CA 1
ATOM 2404 C C . GLY A 1 310 ? -8.333 22.267 12.147 1.00 40.78 310 GLY A C 1
ATOM 2405 O O . GLY A 1 310 ? -8.109 23.399 12.551 1.00 40.78 310 GLY A O 1
ATOM 2406 N N . ALA A 1 311 ? -7.773 21.189 12.693 1.00 33.50 311 ALA A N 1
ATOM 2407 C CA . ALA A 1 311 ? -6.517 21.236 13.442 1.00 33.50 311 ALA A CA 1
ATOM 2408 C C . ALA A 1 311 ? -5.936 19.818 13.535 1.00 33.50 311 ALA A C 1
ATOM 2410 O O . ALA A 1 311 ? -6.289 19.040 14.419 1.00 33.50 311 ALA A O 1
ATOM 2411 N N . ASP A 1 312 ? -5.060 19.473 12.590 1.00 34.31 312 ASP A N 1
ATOM 2412 C CA . ASP A 1 312 ? -4.093 18.391 12.779 1.00 34.31 312 ASP A CA 1
ATOM 2413 C C . ASP A 1 312 ? -3.214 18.783 13.980 1.00 34.31 312 ASP A C 1
ATOM 2415 O O . ASP A 1 312 ? -2.316 19.620 13.870 1.00 34.31 312 ASP A O 1
ATOM 2419 N N . HIS A 1 313 ? -3.505 18.227 15.153 1.00 35.25 313 HIS A N 1
ATOM 2420 C CA . HIS A 1 313 ? -2.554 18.194 16.256 1.00 35.25 313 HIS A CA 1
ATOM 2421 C C . HIS A 1 313 ? -1.741 16.908 16.094 1.00 35.25 313 HIS A C 1
ATOM 2423 O O . HIS A 1 313 ? -2.246 15.811 16.345 1.00 35.25 313 HIS A O 1
ATOM 2429 N N . GLY A 1 314 ? -0.535 17.076 15.542 1.00 34.78 314 GLY A N 1
ATOM 2430 C CA . GLY A 1 314 ? 0.457 16.018 15.336 1.00 34.78 314 GLY A CA 1
ATOM 2431 C C . GLY A 1 314 ? 1.064 15.467 16.617 1.00 34.78 314 GLY A C 1
ATOM 2432 O O . GLY A 1 314 ? 0.814 16.033 17.704 1.00 34.78 314 GLY A O 1
#

Foldseek 3Di:
DDDDDDDDDDDDDDDDDDDDDDDDDDPDDDDDDDDDDDDDDPDDDDQDDDPPADAFAFLVGHHDDLVPDPQVVLPPDPDLSHAGGSAADCRGNDLVNLLSVCVSVLVCLLVCCPPPDVSSNLSSLQSDDLVSLLVCCVPPDVSNVQSSLQRHDLVSLLSQCPPPDVSSVLSSLQDHDQVSLLVCCPPPDVSSVLSSLQDHPLVSLLVCCPPPDPSSVQSSLQRHDPPSNVVNCVPPDPVSVLSSLLVDDQACLLVCCPPPDVSSLLSNLQAHALVSLVVQCPPPDVSSNVSSVVLVPDPDSNHGDDDDPPDPPD